Protein 1V37 (pdb70)

InterPro domains:
  IPR001345 Phosphoglycerate/bisphosphoglycerate mutase, active site [PS00175] (5-14)
  IPR013078 Histidine phosphatase superfamily, clade-1 [PF00300] (3-144)
  IPR013078 Histidine phosphatase superfamily, clade-1 [SM00855] (2-140)
  IPR013078 Histidine phosphatase superfamily, clade-1 [cd07067] (2-160)
  IPR029033 Histidine phosphatase superfamily [G3DSA:3.40.50.1240] (1-177)
  IPR029033 Histidine phosphatase superfamily [SSF53254] (1-145)
  IPR050275 Phosphoglycerate Mutase/Phosphatase [PTHR48100] (2-151)

Radius of gyration: 22.88 Å; Cα contacts (8 Å, |Δi|>4): 755; chains: 2; bounding box: 69×52×33 Å

Foldseek 3Di:
DKEKEAAAFDFPCVVQQADAFQPQTAHDPRRLVLLLVLAVVDDDFAEEEQPRHRLCSSQVSNPHDHDYDVLQTGWWQAVRGGPHLVPDDPVQVVCVVVVHQADHVRTHRSVRNLVSLVVVVVPDPDYYYYRHHQRSQQSQQVQQPHHRGDHHSWMWIAPPPHHTDDTGDDD/DKEKEAAQFDFPCVVVQADAFQPQTAHDPRRLVLLLVLLVPDDPFAEAEAPRHRLCSSQVSSPHDHDYDVLQTGWFQAVRGGPHLVPPDPVQVVCVVVQHDHDHPRTHHSVVNLVSLVVVVVPDDDYYYYRHHQRSQQSLQVQQVHRRGDDHSWMWMAPPPHHTDGTGHD

B-factor: mean 17.31, std 7.81, range [6.73, 47.31]

Sequence (341 aa):
MELWLVRHGETLWNREGRLLGWTDLPLTAEGEAQARRLKGALPSLPAFSSDLLRARRTAELAGFSPRLYPELREIHFGALEGALWETLDPRYKEALLRFQGFHPPGGESLSAFQERVFRFLEGLKAPAVLFTHGGVVRAVLRALGEDGLVPPGSAVAVDWPRRVLVRLALDMELWLVRHGETLWNREGRLLGWTDLPLTAEGEAQARRLKGALPSLPAFSSDLLRARRTAELAGFSPRLYPELREIHFGALEGALWETLDPRYKEALLRFQGFHPPGGESLSAFQERVFRFLEGLKAPAVLFTHGGVVRAVLRALGEDGLVPPGSAVAVDWPRRVLVRLAL

CATH classification: 3.40.50.1240

Structure (mmCIF, N/CA/C/O backbone):
data_1V37
#
_entry.id   1V37
#
_cell.length_a   84.591
_cell.length_b   91.846
_cell.length_c   110.611
_cell.angle_alpha   90.00
_cell.angle_beta   90.00
_cell.angle_gamma   90.00
#
_symmetry.space_group_name_H-M   'I 2 2 2'
#
loop_
_entity.id
_entity.type
_entity.pdbx_description
1 polymer 'phosphoglycerate mutase'
2 non-polymer GLYCEROL
3 water water
#
loop_
_atom_site.group_PDB
_atom_site.id
_atom_site.type_symbol
_atom_site.label_atom_id
_atom_site.label_alt_id
_atom_site.label_comp_id
_atom_site.label_asym_id
_atom_site.label_entity_id
_atom_site.label_seq_id
_atom_site.pdbx_PDB_ins_code
_atom_site.Cartn_x
_atom_site.Cartn_y
_atom_site.Cartn_z
_atom_site.occupancy
_atom_site.B_iso_or_equiv
_atom_site.auth_seq_id
_atom_site.auth_comp_id
_atom_site.auth_asym_id
_atom_site.auth_atom_id
_atom_site.pdbx_PDB_model_num
ATOM 1 N N . MET A 1 1 ? 34.649 6.988 8.533 1.00 13.58 1 MET A N 1
ATOM 2 C CA . MET A 1 1 ? 33.202 7.053 8.873 1.00 13.44 1 MET A CA 1
ATOM 3 C C . MET A 1 1 ? 32.585 8.356 8.381 1.00 10.95 1 MET A C 1
ATOM 4 O O . MET A 1 1 ? 33.093 9.439 8.662 1.00 9.68 1 MET A O 1
ATOM 9 N N . GLU A 1 2 ? 31.477 8.243 7.658 1.00 9.68 2 GLU A N 1
ATOM 10 C CA . GLU A 1 2 ? 30.800 9.412 7.118 1.00 9.17 2 GLU A CA 1
ATOM 11 C C . GLU A 1 2 ? 30.134 10.249 8.203 1.00 9.04 2 GLU A C 1
ATOM 12 O O . GLU A 1 2 ? 29.240 9.773 8.906 1.00 10.47 2 GLU A O 1
ATOM 18 N N . LEU A 1 3 ? 30.568 11.500 8.329 1.00 8.99 3 LEU A N 1
ATOM 19 C CA . LEU A 1 3 ? 30.011 12.419 9.316 1.00 8.44 3 LEU A CA 1
ATOM 20 C C . LEU A 1 3 ? 29.672 13.736 8.643 1.00 8.43 3 LEU A C 1
ATOM 21 O O . LEU A 1 3 ? 30.463 14.263 7.859 1.00 9.28 3 LEU A O 1
ATOM 26 N N . TRP A 1 4 ? 28.493 14.266 8.939 1.00 8.62 4 TRP A N 1
ATOM 27 C CA . TRP A 1 4 ? 28.082 15.541 8.380 1.00 9.62 4 TRP A CA 1
ATOM 28 C C . TRP A 1 4 ? 28.133 16.571 9.496 1.00 11.45 4 TRP A C 1
ATOM 29 O O . TRP A 1 4 ? 27.458 16.426 10.515 1.00 14.80 4 TRP A O 1
ATOM 40 N N . LEU A 1 5 ? 28.954 17.598 9.319 1.00 8.84 5 LEU A N 1
ATOM 41 C CA . LEU A 1 5 ? 29.063 18.645 10.322 1.00 9.12 5 LEU A CA 1
ATOM 42 C C . LEU A 1 5 ? 28.365 19.889 9.814 1.00 9.52 5 LEU A C 1
ATOM 43 O O . LEU A 1 5 ? 28.593 20.340 8.690 1.00 10.32 5 LEU A O 1
ATOM 48 N N . VAL A 1 6 ? 27.512 20.446 10.662 1.00 8.41 6 VAL A N 1
ATOM 49 C CA . VAL A 1 6 ? 26.749 21.624 10.309 1.00 9.01 6 VAL A CA 1
ATOM 50 C C . VAL A 1 6 ? 27.121 22.818 11.174 1.00 9.23 6 VAL A C 1
ATOM 51 O O . VAL A 1 6 ? 27.117 22.726 12.402 1.00 9.89 6 VAL A O 1
ATOM 55 N N . ARG A 1 7 ? 27.468 23.931 10.540 1.00 8.38 7 ARG A N 1
ATOM 56 C CA . ARG A 1 7 ? 27.765 25.138 11.299 1.00 9.84 7 ARG A CA 1
ATOM 57 C C . ARG A 1 7 ? 26.407 25.800 11.530 1.00 9.67 7 ARG A C 1
ATOM 58 O O . ARG A 1 7 ? 25.655 26.031 10.582 1.00 10.04 7 ARG A O 1
ATOM 66 N N . HIS A 1 8 ? 26.092 26.091 12.787 1.00 10.72 8 HIS A N 1
ATOM 67 C CA . HIS A 1 8 ? 24.809 26.700 13.128 1.00 10.59 8 HIS A CA 1
ATOM 68 C C . HIS A 1 8 ? 24.532 27.995 12.380 1.00 10.63 8 HIS A C 1
ATOM 69 O O . HIS A 1 8 ? 25.443 28.637 11.849 1.00 10.84 8 HIS A O 1
ATOM 76 N N . GLY A 1 9 ? 23.253 28.361 12.331 1.00 12.45 9 GLY A N 1
ATOM 77 C CA . GLY A 1 9 ? 22.848 29.590 11.671 1.00 13.28 9 GLY A CA 1
ATOM 78 C C . GLY A 1 9 ? 23.473 30.808 12.330 1.00 12.96 9 GLY A C 1
ATOM 79 O O . GLY A 1 9 ? 23.929 30.747 13.471 1.00 13.53 9 GLY A O 1
ATOM 80 N N . GLU A 1 10 ? 23.477 31.931 11.624 1.00 14.55 10 GLU A N 1
ATOM 81 C CA . GLU A 1 10 ? 24.092 33.140 12.155 1.00 15.92 10 GLU A CA 1
ATOM 82 C C . GLU A 1 10 ? 23.420 33.764 13.374 1.00 15.38 10 GLU A C 1
ATOM 83 O O . GLU A 1 10 ? 22.211 33.631 13.586 1.00 14.74 10 GLU A O 1
ATOM 89 N N . THR A 1 11 ? 24.242 34.440 14.172 1.00 14.96 11 THR A N 1
ATOM 90 C CA . THR A 1 11 ? 23.799 35.167 15.357 1.00 15.25 11 THR A CA 1
ATOM 91 C C . THR A 1 11 ? 24.276 36.594 15.111 1.00 17.36 11 THR A C 1
ATOM 92 O O . THR A 1 11 ? 24.948 36.862 14.112 1.00 17.76 11 THR A O 1
ATOM 96 N N . LEU A 1 12 ? 23.947 37.506 16.016 1.00 18.40 12 LEU A N 1
ATOM 97 C CA . LEU A 1 12 ? 24.354 38.894 15.850 1.00 19.57 12 LEU A CA 1
ATOM 98 C C . LEU A 1 12 ? 25.864 39.090 15.836 1.00 19.67 12 LEU A C 1
ATOM 99 O O . LEU A 1 12 ? 26.375 39.952 15.119 1.00 20.18 12 LEU A O 1
ATOM 104 N N . TRP A 1 13 ? 26.582 38.290 16.615 1.00 19.35 13 TRP A N 1
ATOM 105 C CA . TRP A 1 13 ? 28.028 38.431 16.678 1.00 18.84 13 TRP A CA 1
ATOM 106 C C . TRP A 1 13 ? 28.769 38.017 15.409 1.00 20.74 13 TRP A C 1
ATOM 107 O O . TRP A 1 13 ? 29.981 38.206 15.309 1.00 19.56 13 TRP A O 1
ATOM 118 N N . ASN A 1 14 ? 28.047 37.476 14.431 1.00 22.53 14 ASN A N 1
ATOM 119 C CA . ASN A 1 14 ? 28.678 37.096 13.171 1.00 23.75 14 ASN A CA 1
ATOM 120 C C . ASN A 1 14 ? 28.898 38.363 12.352 1.00 24.87 14 ASN A C 1
ATOM 121 O O . ASN A 1 14 ? 29.984 38.589 11.821 1.00 24.59 14 ASN A O 1
ATOM 126 N N . ARG A 1 15 ? 27.861 39.193 12.258 1.00 25.38 15 ARG A N 1
ATOM 127 C CA . ARG A 1 15 ? 27.958 40.438 11.507 1.00 25.94 15 ARG A CA 1
ATOM 128 C C . ARG A 1 15 ? 28.783 41.461 12.283 1.00 24.92 15 ARG A C 1
ATOM 129 O O . ARG A 1 15 ? 29.447 42.310 11.687 1.00 25.56 15 ARG A O 1
ATOM 137 N N . GLU A 1 16 ? 28.744 41.371 13.610 1.00 22.79 16 GLU A N 1
ATOM 138 C CA . GLU A 1 16 ? 29.495 42.292 14.461 1.00 21.69 16 GLU A CA 1
ATOM 139 C C . GLU A 1 16 ? 30.972 41.925 14.556 1.00 20.82 16 GLU A C 1
ATOM 140 O O . GLU A 1 16 ? 31.802 42.759 14.919 1.00 21.19 16 GLU A O 1
ATOM 146 N N . GLY A 1 17 ? 31.297 40.676 14.240 1.00 18.02 17 GLY A N 1
ATOM 147 C CA . GLY A 1 17 ? 32.682 40.244 14.293 1.00 16.59 17 GLY A CA 1
ATOM 148 C C . GLY A 1 17 ? 33.241 40.113 15.697 1.00 15.35 17 GLY A C 1
ATOM 149 O O . GLY A 1 17 ? 34.348 40.572 15.971 1.00 15.30 17 GLY A O 1
ATOM 150 N N . ARG A 1 18 ? 32.473 39.493 16.590 1.00 14.29 18 ARG A N 1
ATOM 151 C CA . ARG A 1 18 ? 32.903 39.283 17.969 1.00 13.05 18 ARG A CA 1
ATOM 152 C C . ARG A 1 18 ? 33.117 37.797 18.231 1.00 12.48 18 ARG A C 1
ATOM 153 O O . ARG A 1 18 ? 32.359 36.963 17.732 1.00 14.94 18 ARG A O 1
ATOM 161 N N . LEU A 1 19 ? 34.139 37.464 19.014 1.00 11.74 19 LEU A N 1
ATOM 162 C CA . LEU A 1 19 ? 34.413 36.067 19.328 1.00 11.03 19 LEU A CA 1
ATOM 163 C C . LEU A 1 19 ? 33.220 35.473 20.067 1.00 12.36 19 LEU A C 1
ATOM 164 O O . LEU A 1 19 ? 32.832 35.940 21.140 1.00 13.58 19 LEU A O 1
ATOM 169 N N . LEU A 1 20 ? 32.646 34.436 19.473 1.00 11.20 20 LEU A N 1
ATOM 170 C CA . LEU A 1 20 ? 31.479 33.766 20.022 1.00 11.78 20 LEU A CA 1
ATOM 171 C C . LEU A 1 20 ? 31.817 32.339 20.421 1.00 11.91 20 LEU A C 1
ATOM 172 O O . LEU A 1 20 ? 31.971 31.467 19.563 1.00 11.83 20 LEU A O 1
ATOM 177 N N . GLY A 1 21 ? 31.941 32.104 21.723 1.00 10.85 21 GLY A N 1
ATOM 178 C CA . GLY A 1 21 ? 32.264 30.775 22.207 1.00 10.16 21 GLY A CA 1
ATOM 179 C C . GLY A 1 21 ? 31.122 30.182 23.005 1.00 10.87 21 GLY A C 1
ATOM 180 O O . GLY A 1 21 ? 30.164 29.673 22.429 1.00 12.24 21 GLY A O 1
ATOM 181 N N . TRP A 1 22 ? 31.217 30.244 24.330 1.00 11.24 22 TRP A N 1
ATOM 182 C CA . TRP A 1 22 ? 30.161 29.708 25.179 1.00 10.62 22 TRP A CA 1
ATOM 183 C C . TRP A 1 22 ? 29.056 30.724 25.486 1.00 12.37 22 TRP A C 1
ATOM 184 O O . TRP A 1 22 ? 28.087 30.397 26.169 1.00 11.71 22 TRP A O 1
ATOM 195 N N . THR A 1 23 ? 29.197 31.952 24.984 1.00 12.08 23 THR A N 1
ATOM 196 C CA . THR A 1 23 ? 28.154 32.958 25.178 1.00 12.24 23 THR A CA 1
ATOM 197 C C . THR A 1 23 ? 26.948 32.387 24.436 1.00 13.11 23 THR A C 1
ATOM 198 O O . THR A 1 23 ? 27.011 32.141 23.230 1.00 13.97 23 THR A O 1
ATOM 202 N N . ASP A 1 24 ? 25.852 32.174 25.158 1.00 13.54 24 ASP A N 1
ATOM 203 C CA . ASP A 1 24 ? 24.666 31.555 24.577 1.00 13.22 24 ASP A CA 1
ATOM 204 C C . ASP A 1 24 ? 23.710 32.459 23.807 1.00 13.04 24 ASP A C 1
ATOM 205 O O . ASP A 1 24 ? 22.581 32.691 24.232 1.00 13.25 24 ASP A O 1
ATOM 210 N N . LEU A 1 25 ? 24.155 32.949 22.653 1.00 12.11 25 LEU A N 1
ATOM 211 C CA . LEU A 1 25 ? 23.328 33.817 21.823 1.00 12.68 25 LEU A CA 1
ATOM 212 C C . LEU A 1 25 ? 22.310 33.055 20.992 1.00 13.99 25 LEU A C 1
ATOM 213 O O . LEU A 1 25 ? 22.531 31.898 20.623 1.00 12.96 25 LEU A O 1
ATOM 218 N N . PRO A 1 26 ? 21.178 33.702 20.678 1.00 14.59 26 PRO A N 1
ATOM 219 C CA . PRO A 1 26 ? 20.122 33.090 19.873 1.00 15.54 26 PRO A CA 1
ATOM 220 C C . PRO A 1 26 ? 20.393 33.367 18.397 1.00 15.75 26 PRO A C 1
ATOM 221 O O . PRO A 1 26 ? 21.243 34.193 18.057 1.00 15.39 26 PRO A O 1
ATOM 225 N N . LEU A 1 27 ? 19.674 32.675 17.522 1.00 16.78 27 LEU A N 1
ATOM 226 C CA . LEU A 1 27 ? 19.828 32.877 16.089 1.00 16.80 27 LEU A CA 1
ATOM 227 C C . LEU A 1 27 ? 19.128 34.170 15.687 1.00 18.18 27 LEU A C 1
ATOM 228 O O . LEU A 1 27 ? 18.193 34.609 16.360 1.00 18.56 27 LEU A O 1
ATOM 233 N N . THR A 1 28 ? 19.585 34.783 14.600 1.00 19.08 28 THR A N 1
ATOM 234 C CA . THR A 1 28 ? 18.943 35.990 14.095 1.00 19.78 28 THR A CA 1
ATOM 235 C C . THR A 1 28 ? 17.836 35.463 13.191 1.00 20.64 28 THR A C 1
ATOM 236 O O . THR A 1 28 ? 17.728 34.252 12.990 1.00 20.56 28 THR A O 1
ATOM 240 N N . ALA A 1 29 ? 17.018 36.356 12.647 1.00 22.26 29 ALA A N 1
ATOM 241 C CA . ALA A 1 29 ? 15.944 35.934 11.759 1.00 22.35 29 ALA A CA 1
ATOM 242 C C . ALA A 1 29 ? 16.542 35.175 10.578 1.00 22.29 29 ALA A C 1
ATOM 243 O O . ALA A 1 29 ? 16.034 34.125 10.179 1.00 22.87 29 ALA A O 1
ATOM 245 N N . GLU A 1 30 ? 17.629 35.705 10.026 1.00 22.68 30 GLU A N 1
ATOM 246 C CA . GLU A 1 30 ? 18.29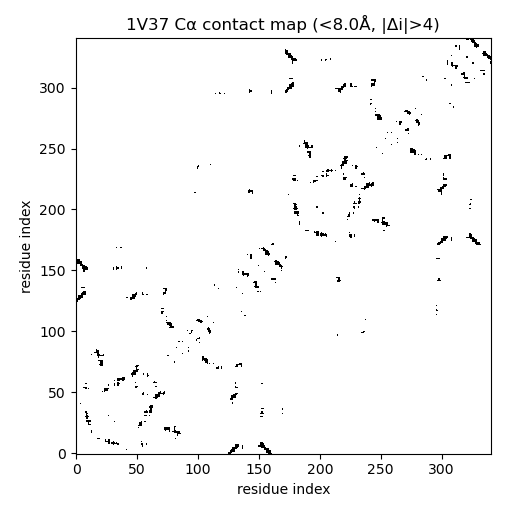0 35.066 8.896 1.00 22.28 30 GLU A CA 1
ATOM 247 C C . GLU A 1 30 ? 18.910 33.735 9.317 1.00 21.52 30 GLU A C 1
ATOM 248 O O . GLU A 1 30 ? 18.950 32.785 8.535 1.00 20.37 30 GLU A O 1
ATOM 254 N N . GLY A 1 31 ? 19.391 33.669 10.556 1.00 19.96 31 GLY A N 1
ATOM 255 C CA . GLY A 1 31 ? 19.982 32.438 11.050 1.00 19.34 31 GLY A CA 1
ATOM 256 C C . GLY A 1 31 ? 18.961 31.316 11.081 1.00 19.07 31 GLY A C 1
ATOM 257 O O . GLY A 1 31 ? 19.271 30.163 10.770 1.00 18.18 31 GLY A O 1
ATOM 258 N N . GLU A 1 32 ? 17.731 31.647 11.461 1.00 19.58 32 GLU A N 1
ATOM 259 C CA . GLU A 1 32 ? 16.673 30.648 11.511 1.00 19.45 32 GLU A CA 1
ATOM 260 C C . GLU A 1 32 ? 16.308 30.242 10.087 1.00 19.40 32 GLU A C 1
ATOM 261 O O . GLU A 1 32 ? 15.991 29.082 9.826 1.00 19.69 32 GLU A O 1
ATOM 267 N N . ALA A 1 33 ? 16.363 31.203 9.169 1.00 19.70 33 ALA A N 1
ATOM 268 C CA . ALA A 1 33 ? 16.051 30.935 7.770 1.00 19.73 33 ALA A CA 1
ATOM 269 C C . ALA A 1 33 ? 17.095 29.982 7.196 1.00 20.12 33 ALA A C 1
ATOM 270 O O . ALA A 1 33 ? 16.770 29.083 6.420 1.00 20.19 33 ALA A O 1
ATOM 272 N N . GLN A 1 34 ? 18.351 30.183 7.580 1.00 19.43 34 GLN A N 1
ATOM 273 C CA . GLN A 1 34 ? 19.429 29.322 7.102 1.00 18.51 34 GLN A CA 1
ATOM 274 C C . GLN A 1 34 ? 19.183 27.905 7.609 1.00 18.28 34 GLN A C 1
ATOM 275 O O . GLN A 1 34 ? 19.350 26.932 6.874 1.00 17.37 34 GLN A O 1
ATOM 281 N N . ALA A 1 35 ? 18.777 27.796 8.869 1.00 17.68 35 ALA A N 1
ATOM 282 C CA . ALA A 1 35 ? 18.510 26.495 9.471 1.00 18.16 35 ALA A CA 1
ATOM 283 C C . ALA A 1 35 ? 17.370 25.773 8.755 1.00 19.47 35 ALA A C 1
ATOM 284 O O . ALA A 1 35 ? 17.439 24.565 8.529 1.00 18.08 35 ALA A O 1
ATOM 286 N N . ARG A 1 36 ? 16.324 26.512 8.396 1.00 20.29 36 ARG A N 1
ATOM 287 C CA . ARG A 1 36 ? 15.188 25.910 7.706 1.00 21.20 36 ARG A CA 1
ATOM 288 C C . ARG A 1 36 ? 15.578 25.366 6.336 1.00 21.51 36 ARG A C 1
ATOM 289 O O . ARG A 1 36 ? 15.078 24.324 5.912 1.00 21.93 36 ARG A O 1
ATOM 297 N N . ARG A 1 37 ? 16.470 26.068 5.644 1.00 20.50 37 ARG A N 1
ATOM 298 C CA . ARG A 1 37 ? 16.905 25.627 4.324 1.00 21.14 37 ARG A CA 1
ATOM 299 C C . ARG A 1 37 ? 17.652 24.296 4.369 1.00 20.87 37 ARG A C 1
ATOM 300 O O . ARG A 1 37 ? 17.710 23.579 3.370 1.00 21.21 37 ARG A O 1
ATOM 308 N N . LEU A 1 38 ? 18.220 23.965 5.524 1.00 20.15 38 LEU A N 1
ATOM 309 C CA . LEU A 1 38 ? 18.953 22.715 5.674 1.00 20.39 38 LEU A CA 1
ATOM 310 C C . LEU A 1 38 ? 18.027 21.504 5.710 1.00 20.48 38 LEU A C 1
ATOM 311 O O . LEU A 1 38 ? 18.433 20.394 5.365 1.00 20.31 38 LEU A O 1
ATOM 316 N N . LYS A 1 39 ? 16.782 21.714 6.127 1.00 21.88 39 LYS A N 1
ATOM 317 C CA . LYS A 1 39 ? 15.818 20.621 6.194 1.00 22.95 39 LYS A CA 1
ATOM 318 C C . LYS A 1 39 ? 15.607 20.024 4.807 1.00 23.01 39 LYS A C 1
ATOM 319 O O . LYS A 1 39 ? 15.217 20.722 3.871 1.00 24.09 39 LYS A O 1
ATOM 325 N N . GLY A 1 40 ? 15.872 18.728 4.683 1.00 22.85 40 GLY A N 1
ATOM 326 C CA . GLY A 1 40 ? 15.712 18.064 3.403 1.00 23.18 40 GLY A CA 1
ATOM 327 C C . GLY A 1 40 ? 17.008 18.012 2.616 1.00 22.87 40 GLY A C 1
ATOM 328 O O . GLY A 1 40 ? 17.105 17.295 1.621 1.00 24.36 40 GLY A O 1
ATOM 329 N N . ALA A 1 41 ? 18.006 18.773 3.060 1.00 21.41 41 ALA A N 1
ATOM 330 C CA . ALA A 1 41 ? 19.303 18.811 2.393 1.00 20.13 41 ALA A CA 1
ATOM 331 C C . ALA A 1 41 ? 20.336 17.975 3.142 1.00 19.12 41 ALA A C 1
ATOM 332 O O . ALA A 1 41 ? 21.431 17.727 2.637 1.00 22.15 41 ALA A O 1
ATOM 334 N N . LEU A 1 42 ? 19.988 17.554 4.353 1.00 16.51 42 LEU A N 1
ATOM 335 C CA . LEU A 1 42 ? 20.877 16.736 5.170 1.00 15.63 42 LEU A CA 1
ATOM 336 C C . LEU A 1 42 ? 20.349 15.304 5.192 1.00 15.72 42 LEU A C 1
ATOM 337 O O . LEU A 1 42 ? 19.141 15.078 5.121 1.00 15.55 42 LEU A O 1
ATOM 342 N N . PRO A 1 43 ? 21.249 14.315 5.289 1.00 14.89 43 PRO A N 1
ATOM 343 C CA . PRO A 1 43 ? 20.824 12.915 5.313 1.00 14.41 43 PRO A CA 1
ATOM 344 C C . PRO A 1 43 ? 20.080 12.519 6.584 1.00 15.34 43 PRO A C 1
ATOM 345 O O . PRO A 1 43 ? 20.255 13.125 7.645 1.00 13.74 43 PRO A O 1
ATOM 349 N N . SER A 1 44 ? 19.239 11.499 6.462 1.00 15.68 44 SER A N 1
ATOM 350 C CA . SER A 1 44 ? 18.480 11.002 7.597 1.00 16.70 44 SER A CA 1
ATOM 351 C C . SER A 1 44 ? 19.371 10.036 8.363 1.00 17.52 44 SER A C 1
ATOM 352 O O . SER A 1 44 ? 19.385 8.833 8.098 1.00 18.96 44 SER A O 1
ATOM 355 N N . LEU A 1 45 ? 20.133 10.586 9.300 1.00 14.06 45 LEU A N 1
ATOM 356 C CA . LEU A 1 45 ? 21.052 9.809 10.123 1.00 13.58 45 LEU A CA 1
ATOM 357 C C . LEU A 1 45 ? 20.900 10.239 11.571 1.00 12.08 45 LEU A C 1
ATOM 358 O O . LEU A 1 45 ? 20.314 11.283 11.855 1.00 13.91 45 LEU A O 1
ATOM 363 N N . PRO A 1 46 ? 21.423 9.435 12.511 1.00 12.24 46 PRO A N 1
ATOM 364 C CA . PRO A 1 46 ? 21.328 9.805 13.926 1.00 10.60 46 PRO A CA 1
ATOM 365 C C . PRO A 1 46 ? 21.978 11.183 14.053 1.00 11.59 46 PRO A C 1
ATOM 366 O O . PRO A 1 46 ? 22.938 11.489 13.336 1.00 11.56 46 PRO A O 1
ATOM 370 N N . ALA A 1 47 ? 21.464 12.012 14.953 1.00 11.81 47 ALA A N 1
ATOM 371 C CA . ALA A 1 47 ? 21.994 13.358 15.109 1.00 11.32 47 ALA A CA 1
ATOM 372 C C . ALA A 1 47 ? 22.472 13.692 16.509 1.00 12.68 47 ALA A C 1
ATOM 373 O O . ALA A 1 47 ? 21.926 13.218 17.510 1.00 13.48 47 ALA A O 1
ATOM 375 N N . PHE A 1 48 ? 23.506 14.521 16.557 1.00 11.49 48 PHE A N 1
ATOM 376 C CA . PHE A 1 48 ? 24.091 14.978 17.804 1.00 11.24 48 PHE A CA 1
ATOM 377 C C . PHE A 1 48 ? 24.233 16.478 17.670 1.00 11.83 48 PHE A C 1
ATOM 378 O O . PHE A 1 48 ? 24.340 17.006 16.559 1.00 10.99 48 PHE A O 1
ATOM 386 N N . SER A 1 49 ? 24.219 17.174 18.797 1.00 11.50 49 SER A N 1
ATOM 387 C CA . SER A 1 49 ? 24.335 18.616 18.749 1.00 11.28 49 SER A CA 1
ATOM 388 C C . SER A 1 49 ? 24.957 19.206 19.984 1.00 11.58 49 SER A C 1
ATOM 389 O O . SER A 1 49 ? 24.886 18.643 21.079 1.00 11.84 49 SER A O 1
ATOM 392 N N . SER A 1 50 ? 25.601 20.344 19.773 1.00 11.19 50 SER A N 1
ATOM 393 C CA . SER A 1 50 ? 26.170 21.114 20.857 1.00 10.90 50 SER A CA 1
ATOM 394 C C . SER A 1 50 ? 24.930 21.495 21.662 1.00 11.81 50 SER A C 1
ATOM 395 O O . SER A 1 50 ? 23.847 21.646 21.095 1.00 11.49 50 SER A O 1
ATOM 398 N N . ASP A 1 51 ? 25.079 21.643 22.972 1.00 12.74 51 ASP A N 1
ATOM 399 C CA . ASP A 1 51 ? 23.938 21.994 23.809 1.00 13.56 51 ASP A CA 1
ATOM 400 C C . ASP A 1 51 ? 23.641 23.492 23.815 1.00 14.59 51 ASP A C 1
ATOM 401 O O . ASP A 1 51 ? 22.661 23.930 24.419 1.00 16.03 51 ASP A O 1
ATOM 406 N N . LEU A 1 52 ? 24.472 24.280 23.137 1.00 13.12 52 LEU A N 1
ATOM 407 C CA . LEU A 1 52 ? 24.241 25.719 23.082 1.00 13.11 52 LEU A CA 1
ATOM 408 C C . LEU A 1 52 ? 23.016 26.012 22.221 1.00 13.40 52 LEU A C 1
ATOM 409 O O . LEU A 1 52 ? 22.773 25.351 21.210 1.00 14.07 52 LEU A O 1
ATOM 414 N N . LEU A 1 53 ? 22.243 27.008 22.642 1.00 13.87 53 LEU A N 1
ATOM 415 C CA . LEU A 1 53 ? 21.007 27.394 21.974 1.00 13.27 53 LEU A CA 1
ATOM 416 C C . LEU A 1 53 ? 21.040 27.485 20.452 1.00 12.87 53 LEU A C 1
ATOM 417 O O . LEU A 1 53 ? 20.203 26.893 19.773 1.00 13.27 53 LEU A O 1
ATOM 422 N N . ARG A 1 54 ? 21.999 28.230 19.916 1.00 12.51 54 ARG A N 1
ATOM 423 C CA . ARG A 1 54 ? 22.091 28.413 18.475 1.00 11.75 54 ARG A CA 1
ATOM 424 C C . ARG A 1 54 ? 22.261 27.117 17.686 1.00 11.62 54 ARG A C 1
ATOM 425 O O . ARG A 1 54 ? 21.783 27.011 16.556 1.00 13.14 54 ARG A O 1
ATOM 433 N N . ALA A 1 55 ? 22.934 26.136 18.279 1.00 11.36 55 ALA A N 1
ATOM 434 C CA . ALA A 1 55 ? 23.138 24.852 17.616 1.00 12.10 55 ALA A CA 1
ATOM 435 C C . ALA A 1 55 ? 21.872 24.004 17.728 1.00 13.57 55 ALA A C 1
ATOM 436 O O . ALA A 1 55 ? 21.403 23.443 16.735 1.00 13.58 55 ALA A O 1
ATOM 438 N N . ARG A 1 56 ? 21.323 23.919 18.939 1.00 13.99 56 ARG A N 1
ATOM 439 C CA . ARG A 1 56 ? 20.106 23.145 19.179 1.00 15.28 56 ARG A CA 1
ATOM 440 C C . ARG A 1 56 ? 18.972 23.636 18.290 1.00 14.86 56 ARG A C 1
ATOM 441 O O . ARG A 1 56 ? 18.238 22.834 17.705 1.00 15.74 56 ARG A O 1
ATOM 449 N N . ARG A 1 57 ? 18.829 24.955 18.190 1.00 14.55 57 ARG A N 1
ATOM 450 C CA . ARG A 1 57 ? 17.777 25.552 17.377 1.00 16.54 57 ARG A CA 1
ATOM 451 C C . ARG A 1 57 ? 17.986 25.251 15.898 1.00 16.47 57 ARG A C 1
ATOM 452 O O . ARG A 1 57 ? 17.023 25.051 15.154 1.00 16.72 57 ARG A O 1
ATOM 460 N N . THR A 1 58 ? 19.242 25.223 15.464 1.00 15.82 58 THR A N 1
ATOM 461 C CA . THR A 1 58 ? 19.532 24.919 14.071 1.00 14.57 58 THR A CA 1
ATOM 462 C C . THR A 1 58 ? 19.122 23.473 13.799 1.00 13.57 58 THR A C 1
ATOM 463 O O . THR A 1 58 ? 18.497 23.180 12.781 1.00 14.23 58 THR A O 1
ATOM 467 N N . ALA A 1 59 ? 19.459 22.578 14.723 1.00 14.15 59 ALA A N 1
ATOM 468 C CA . ALA A 1 59 ? 19.115 21.164 14.583 1.00 13.87 59 ALA A CA 1
ATOM 469 C C . ALA A 1 59 ? 17.599 20.987 14.514 1.00 15.95 59 ALA A C 1
ATOM 470 O O . ALA A 1 59 ? 17.094 20.243 13.677 1.00 17.57 59 ALA A O 1
ATOM 472 N N . GLU A 1 60 ? 16.879 21.676 15.395 1.00 17.07 60 GLU A N 1
ATOM 473 C CA . GLU A 1 60 ? 15.423 21.585 15.427 1.00 19.07 60 GLU A CA 1
ATOM 474 C C . GLU A 1 60 ? 14.790 22.063 14.123 1.00 17.83 60 GLU A C 1
ATOM 475 O O . GLU A 1 60 ? 13.952 21.369 13.543 1.00 18.68 60 GLU A O 1
ATOM 481 N N . LEU A 1 61 ? 15.189 23.243 13.660 1.00 17.32 61 LEU A N 1
ATOM 482 C CA . LEU A 1 61 ? 14.646 23.800 12.426 1.00 18.36 61 LEU A CA 1
ATOM 483 C C . LEU A 1 61 ? 15.044 22.995 11.193 1.00 18.29 61 LEU A C 1
ATOM 484 O O . LEU A 1 61 ? 14.381 23.069 10.156 1.00 19.92 61 LEU A O 1
ATOM 489 N N . ALA A 1 62 ? 16.126 22.228 11.309 1.00 18.58 62 ALA A N 1
ATOM 490 C CA . ALA A 1 62 ? 16.601 21.401 10.206 1.00 19.21 62 ALA A CA 1
ATOM 491 C C . ALA A 1 62 ? 15.865 20.062 10.188 1.00 19.51 62 ALA A C 1
ATOM 492 O O . ALA A 1 62 ? 16.106 19.222 9.321 1.00 19.46 62 ALA A O 1
ATOM 494 N N . GLY A 1 63 ? 14.978 19.867 11.162 1.00 19.59 63 GLY A N 1
ATOM 495 C CA . GLY A 1 63 ? 14.197 18.642 11.235 1.00 19.22 63 GLY A CA 1
ATOM 496 C C . GLY A 1 63 ? 14.772 17.485 12.031 1.00 19.52 63 GLY A C 1
ATOM 497 O O . GLY A 1 63 ? 14.391 16.336 11.807 1.00 21.48 63 GLY A O 1
ATOM 498 N N . PHE A 1 64 ? 15.669 17.770 12.968 1.00 18.18 64 PHE A N 1
ATOM 499 C CA . PHE A 1 64 ? 16.286 16.723 13.777 1.00 18.55 64 PHE A CA 1
ATOM 500 C C . PHE A 1 64 ? 15.979 16.836 15.271 1.00 18.55 64 PHE A C 1
ATOM 501 O O . PHE A 1 64 ? 15.587 17.895 15.761 1.00 20.29 64 PHE A O 1
ATOM 509 N N . SER A 1 65 ? 16.169 15.725 15.979 1.00 19.97 65 SER A N 1
ATOM 510 C CA . SER A 1 65 ? 15.971 15.638 17.425 1.00 20.86 65 SER A CA 1
ATOM 511 C C . SER A 1 65 ? 17.263 15.016 17.944 1.00 20.23 65 SER A C 1
ATOM 512 O O . SER A 1 65 ? 17.309 13.844 18.315 1.00 21.05 65 SER A O 1
ATOM 515 N N . PRO A 1 66 ? 18.339 15.813 17.978 1.00 18.65 66 PRO A N 1
ATOM 516 C CA . PRO A 1 66 ? 19.666 15.393 18.424 1.00 18.40 66 PRO A CA 1
ATOM 517 C C . PRO A 1 66 ? 19.876 15.125 19.905 1.00 18.16 66 PRO A C 1
ATOM 518 O O . PRO A 1 66 ? 19.163 15.653 20.762 1.00 19.46 66 PRO A O 1
ATOM 522 N N . ARG A 1 67 ? 20.862 14.283 20.194 1.00 16.72 67 ARG A N 1
ATOM 523 C CA . ARG A 1 67 ? 21.235 14.011 21.568 1.00 18.44 67 ARG A CA 1
ATOM 524 C C . ARG A 1 67 ? 22.265 15.107 21.814 1.00 16.99 67 ARG A C 1
ATOM 525 O O . ARG A 1 67 ? 23.144 15.340 20.978 1.00 15.14 67 ARG A O 1
ATOM 533 N N . LEU A 1 68 ? 22.155 15.785 22.948 1.00 15.93 68 LEU A N 1
ATOM 534 C CA . LEU A 1 68 ? 23.055 16.888 23.259 1.00 14.58 68 LEU A CA 1
ATOM 535 C C . LEU A 1 68 ? 24.350 16.488 23.943 1.00 15.87 68 LEU A C 1
ATOM 536 O O . LEU A 1 68 ? 24.360 15.660 24.856 1.00 16.45 68 LEU A O 1
ATOM 541 N N . TYR A 1 69 ? 25.445 17.093 23.486 1.00 15.20 69 TYR A N 1
ATOM 542 C CA . TYR A 1 69 ? 26.772 16.843 24.029 1.00 15.79 69 TYR A CA 1
ATOM 543 C C . TYR A 1 69 ? 27.558 18.142 24.114 1.00 16.68 69 TYR A C 1
ATOM 544 O O . TYR A 1 69 ? 27.792 18.804 23.100 1.00 16.96 69 TYR A O 1
ATOM 553 N N . PRO A 1 70 ? 27.974 18.531 25.329 1.00 16.34 70 PRO A N 1
ATOM 554 C CA . PRO A 1 70 ? 28.743 19.769 25.482 1.00 15.89 70 PRO A CA 1
ATOM 555 C C . PRO A 1 70 ? 30.066 19.648 24.732 1.00 14.63 70 PRO A C 1
ATOM 556 O O . PRO A 1 70 ? 30.715 20.646 24.421 1.00 13.70 70 PRO A O 1
ATOM 560 N N . GLU A 1 71 ? 30.458 18.411 24.440 1.00 13.87 71 GLU A N 1
ATOM 561 C CA . GLU A 1 71 ? 31.701 18.158 23.729 1.00 13.30 71 GLU A CA 1
ATOM 562 C C . GLU A 1 71 ? 31.709 18.755 22.324 1.00 12.05 71 GLU A C 1
ATOM 563 O O . GLU A 1 71 ? 32.775 18.959 21.746 1.00 12.65 71 GLU A O 1
ATOM 569 N N . LEU A 1 72 ? 30.528 19.034 21.779 1.00 10.95 72 LEU A N 1
ATOM 570 C CA . LEU A 1 72 ? 30.422 19.628 20.445 1.00 10.20 72 LEU A CA 1
ATOM 571 C C . LEU A 1 72 ? 30.381 21.155 20.482 1.00 9.61 72 LEU A C 1
ATOM 572 O O . LEU A 1 72 ? 30.164 21.805 19.459 1.00 8.84 72 LEU A O 1
ATOM 577 N N . ARG A 1 73 ? 30.579 21.728 21.665 1.00 10.71 73 ARG A N 1
ATOM 578 C CA . ARG A 1 73 ? 30.570 23.179 21.803 1.00 10.56 73 ARG A CA 1
ATOM 579 C C . ARG A 1 73 ? 31.761 23.837 21.131 1.00 9.87 73 ARG A C 1
ATOM 580 O O . ARG A 1 73 ? 32.803 23.212 20.933 1.00 10.07 73 ARG A O 1
ATOM 588 N N . GLU A 1 74 ? 31.584 25.114 20.809 1.00 10.75 74 GLU A N 1
ATOM 589 C CA . GLU A 1 74 ? 32.629 25.946 20.232 1.00 10.50 74 GLU A CA 1
ATOM 590 C C . GLU A 1 74 ? 33.698 26.049 21.326 1.00 10.02 74 GLU A C 1
ATOM 591 O O . GLU A 1 74 ? 33.451 25.685 22.472 1.00 10.64 74 GLU A O 1
ATOM 597 N N . ILE A 1 75 ? 34.886 26.524 20.983 1.00 10.39 75 ILE A N 1
ATOM 598 C CA . ILE A 1 75 ? 35.920 26.663 21.998 1.00 10.30 75 ILE A CA 1
ATOM 599 C C . ILE A 1 75 ? 35.486 27.721 23.024 1.00 9.79 75 ILE A C 1
ATOM 600 O O . ILE A 1 75 ? 34.760 28.668 22.699 1.00 10.20 75 ILE A O 1
ATOM 605 N N . HIS A 1 76 ? 35.913 27.540 24.268 1.00 10.20 76 HIS A N 1
ATOM 606 C CA . HIS A 1 76 ? 35.590 28.502 25.317 1.00 10.26 76 HIS A CA 1
ATOM 607 C C . HIS A 1 76 ? 36.643 29.610 25.249 1.00 9.95 76 HIS A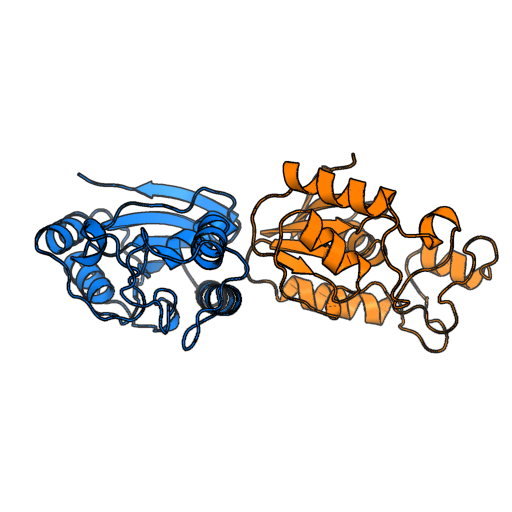 C 1
ATOM 608 O O . HIS A 1 76 ? 37.806 29.388 25.598 1.00 10.15 76 HIS A O 1
ATOM 615 N N . PHE A 1 77 ? 36.233 30.798 24.809 1.00 10.28 77 PHE A N 1
ATOM 616 C CA . PHE A 1 77 ? 37.147 31.932 24.673 1.00 10.43 77 PHE A CA 1
ATOM 617 C C . PHE A 1 77 ? 37.539 32.618 25.982 1.00 10.90 77 PHE A C 1
ATOM 618 O O . PHE A 1 77 ? 38.393 33.505 25.985 1.00 10.68 77 PHE A O 1
ATOM 626 N N . GLY A 1 78 ? 36.924 32.210 27.090 1.00 10.14 78 GLY A N 1
ATOM 627 C CA . GLY A 1 78 ? 37.250 32.807 28.375 1.00 11.60 78 GLY A CA 1
ATOM 628 C C . GLY A 1 78 ? 37.031 34.307 28.401 1.00 10.86 78 GLY A C 1
ATOM 629 O O . GLY A 1 78 ? 35.983 34.791 27.984 1.00 10.94 78 GLY A O 1
ATOM 630 N N . ALA A 1 79 ? 38.028 35.043 28.883 1.00 12.22 79 ALA A N 1
ATOM 631 C CA . ALA A 1 79 ? 37.942 36.496 28.959 1.00 12.07 79 ALA A CA 1
ATOM 632 C C . ALA A 1 79 ? 37.786 37.125 27.578 1.00 12.08 79 ALA A C 1
ATOM 633 O O . ALA A 1 79 ? 37.348 38.266 27.455 1.00 12.79 79 ALA A O 1
ATOM 635 N N . LEU A 1 80 ? 38.153 36.386 26.533 1.00 11.55 80 LEU A N 1
ATOM 636 C CA . LEU A 1 80 ? 38.030 36.910 25.178 1.00 12.32 80 LEU A CA 1
ATOM 637 C C . LEU A 1 80 ? 36.626 36.755 24.599 1.00 11.51 80 LEU A C 1
ATOM 638 O O . LEU A 1 80 ? 36.368 37.194 23.482 1.00 13.12 80 LEU A O 1
ATOM 643 N N . GLU A 1 81 ? 35.719 36.126 25.347 1.00 11.35 81 GLU A N 1
ATOM 644 C CA . GLU A 1 81 ? 34.344 35.986 24.872 1.00 10.65 81 GLU A CA 1
ATOM 645 C C . GLU A 1 81 ? 33.812 37.392 24.576 1.00 10.68 81 GLU A C 1
ATOM 646 O O . GLU A 1 81 ? 33.955 38.299 25.402 1.00 10.56 81 GLU A O 1
ATOM 652 N N . GLY A 1 82 ? 33.213 37.571 23.406 1.00 10.76 82 GLY A N 1
ATOM 653 C CA . GLY A 1 82 ? 32.657 38.864 23.047 1.00 11.59 82 GLY A CA 1
ATOM 654 C C . GLY A 1 82 ? 33.626 39.895 22.506 1.00 12.59 82 GLY A C 1
ATOM 655 O O . GLY A 1 82 ? 33.206 40.969 22.078 1.00 13.66 82 GLY A O 1
ATOM 656 N N . ALA A 1 83 ? 34.915 39.577 22.511 1.00 12.89 83 ALA A N 1
ATOM 657 C CA . ALA A 1 83 ? 35.918 40.513 22.020 1.00 13.53 83 ALA A CA 1
ATOM 658 C C . ALA A 1 83 ? 35.818 40.714 20.517 1.00 12.89 83 ALA A C 1
ATOM 659 O O . ALA A 1 83 ? 35.567 39.769 19.770 1.00 12.89 83 ALA A O 1
ATOM 661 N N . LEU A 1 84 ? 36.001 41.952 20.072 1.00 12.90 84 LEU A N 1
ATOM 662 C CA . LEU A 1 84 ? 35.975 42.251 18.647 1.00 13.27 84 LEU A CA 1
ATOM 663 C C . LEU A 1 84 ? 37.242 41.667 18.044 1.00 13.91 84 LEU A C 1
ATOM 664 O O . LEU A 1 84 ? 38.339 41.898 18.557 1.00 14.65 84 LEU A O 1
ATOM 669 N N . TRP A 1 85 ? 37.093 40.907 16.964 1.00 15.72 85 TRP A N 1
ATOM 670 C CA . TRP A 1 85 ? 38.249 40.318 16.303 1.00 17.06 85 TRP A CA 1
ATOM 671 C C . TRP A 1 85 ? 39.232 41.420 15.931 1.00 19.06 85 TRP A C 1
ATOM 672 O O . TRP A 1 85 ? 40.440 41.287 16.118 1.00 18.43 85 TRP A O 1
ATOM 683 N N . GLU A 1 86 ? 38.688 42.514 15.413 1.00 20.63 86 GLU A N 1
ATOM 684 C CA . GLU A 1 86 ? 39.468 43.669 14.994 1.00 23.38 86 GLU A CA 1
ATOM 685 C C . GLU A 1 86 ? 40.474 44.167 16.030 1.00 23.13 86 GLU A C 1
ATOM 686 O O . GLU A 1 86 ? 41.616 44.480 15.691 1.00 24.74 86 GLU A O 1
ATOM 692 N N . THR A 1 87 ? 40.057 44.233 17.291 1.00 22.47 87 THR A N 1
ATOM 693 C CA . THR A 1 87 ? 40.917 44.739 18.359 1.00 22.27 87 THR A CA 1
ATOM 694 C C . THR A 1 87 ? 41.669 43.697 19.177 1.00 20.17 87 THR A C 1
ATOM 695 O O . THR A 1 87 ? 42.293 44.027 20.185 1.00 20.07 87 THR A O 1
ATOM 699 N N . LEU A 1 88 ? 41.618 42.443 18.749 1.00 18.14 88 LEU A N 1
ATOM 700 C CA . LEU A 1 88 ? 42.297 41.376 19.467 1.00 18.39 88 LEU A CA 1
ATOM 701 C C . LEU A 1 88 ? 43.812 41.590 19.429 1.00 17.66 88 LEU A C 1
ATOM 702 O O . LEU A 1 88 ? 44.366 41.955 18.393 1.00 17.45 88 LEU A O 1
ATOM 707 N N . ASP A 1 89 ? 44.479 41.373 20.558 1.00 18.16 89 ASP A N 1
ATOM 708 C CA . ASP A 1 89 ? 45.929 41.535 20.621 1.00 19.56 89 ASP A CA 1
ATOM 709 C C . ASP A 1 89 ? 46.565 40.654 19.547 1.00 19.13 89 ASP A C 1
ATOM 710 O O . ASP A 1 89 ? 46.102 39.541 19.296 1.00 16.75 89 ASP A O 1
ATOM 715 N N . PRO A 1 90 ? 47.635 41.142 18.898 1.00 19.50 90 PRO A N 1
ATOM 716 C CA . PRO A 1 90 ? 48.326 40.390 17.847 1.00 21.05 90 PRO A CA 1
ATOM 717 C C . PRO A 1 90 ? 48.632 38.935 18.190 1.00 21.44 90 PRO A C 1
ATOM 718 O O . PRO A 1 90 ? 48.461 38.049 17.350 1.00 22.41 90 PRO A O 1
ATOM 722 N N . ARG A 1 91 ? 49.084 38.687 19.415 1.00 22.26 91 ARG A N 1
A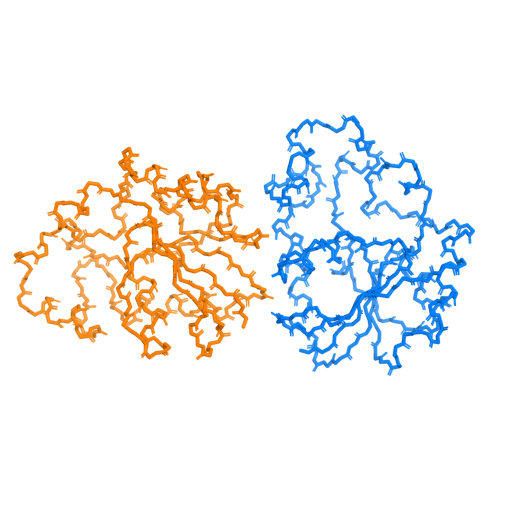TOM 723 C CA . ARG A 1 91 ? 49.412 37.328 19.824 1.00 23.01 91 ARG A CA 1
ATOM 724 C C . ARG A 1 91 ? 48.199 36.416 19.690 1.00 21.50 91 ARG A C 1
ATOM 725 O O . ARG A 1 91 ? 48.323 35.269 19.258 1.00 21.55 91 ARG A O 1
ATOM 733 N N . TYR A 1 92 ? 47.025 36.923 20.060 1.00 18.05 92 TYR A N 1
ATOM 734 C CA . TYR A 1 92 ? 45.807 36.130 19.956 1.00 16.49 92 TYR A CA 1
ATOM 735 C C . TYR A 1 92 ? 45.359 35.983 18.508 1.00 16.22 92 TYR A C 1
ATOM 736 O O . TYR A 1 92 ? 44.963 34.895 18.094 1.00 15.39 92 TYR A O 1
ATOM 745 N N . LYS A 1 93 ? 45.406 37.069 17.739 1.00 15.09 93 LYS A N 1
ATOM 746 C CA . LYS A 1 93 ? 45.019 37.006 16.331 1.00 16.05 93 LYS A CA 1
ATOM 747 C C . LYS A 1 93 ? 45.863 35.962 15.615 1.00 16.19 93 LYS A C 1
ATOM 748 O O . LYS A 1 93 ? 45.342 35.121 14.884 1.00 16.64 93 LYS A O 1
ATOM 754 N N . GLU A 1 94 ? 47.175 36.034 15.821 1.00 16.30 94 GLU A N 1
ATOM 755 C CA . GLU A 1 94 ? 48.101 35.107 15.189 1.00 16.78 94 GLU A CA 1
ATOM 756 C C . GLU A 1 94 ? 47.801 33.675 15.601 1.00 15.47 94 GLU A C 1
ATOM 757 O O . GLU A 1 94 ? 47.771 32.774 14.763 1.00 15.67 94 GLU A O 1
ATOM 763 N N . ALA A 1 95 ? 47.574 33.469 16.895 1.00 13.46 95 ALA A N 1
ATOM 764 C CA . ALA A 1 95 ? 47.276 32.142 17.414 1.00 13.68 95 ALA A CA 1
ATOM 765 C C . ALA A 1 95 ? 46.028 31.563 16.756 1.00 13.04 95 ALA A C 1
ATOM 766 O O . ALA A 1 95 ? 45.994 30.383 16.405 1.00 12.99 95 ALA A O 1
ATOM 768 N N . LEU A 1 96 ? 45.002 32.391 16.584 1.00 12.02 96 LEU A N 1
ATOM 769 C CA . LEU A 1 96 ? 43.764 31.930 15.971 1.00 12.59 96 LEU A CA 1
ATOM 770 C C . LEU A 1 96 ? 43.898 31.759 14.462 1.00 14.31 96 LEU A C 1
ATOM 771 O O . LEU A 1 96 ? 43.332 30.830 13.889 1.00 14.16 96 LEU A O 1
ATOM 776 N N . LEU A 1 97 ? 44.651 32.644 13.817 1.00 14.78 97 LEU A N 1
ATOM 777 C CA . LEU A 1 97 ? 44.854 32.542 12.376 1.00 16.11 97 LEU A CA 1
ATOM 778 C C . LEU A 1 97 ? 45.645 31.277 12.041 1.00 15.62 97 LEU A C 1
ATOM 779 O O . LEU A 1 97 ? 45.295 30.541 11.119 1.00 16.95 97 LEU A O 1
ATOM 784 N N . ARG A 1 98 ? 46.703 31.019 12.804 1.00 14.65 98 ARG A N 1
ATOM 785 C CA . ARG A 1 98 ? 47.535 29.841 12.581 1.00 15.22 98 ARG A CA 1
ATOM 786 C C . ARG A 1 98 ? 46.999 28.612 13.321 1.00 14.83 98 ARG A C 1
ATOM 787 O O . ARG A 1 98 ? 47.564 27.522 13.219 1.00 15.75 98 ARG A O 1
ATOM 795 N N . PHE A 1 99 ? 45.907 28.802 14.059 1.00 14.21 99 PHE A N 1
ATOM 796 C CA . PHE A 1 99 ? 45.250 27.736 14.819 1.00 12.96 99 PHE A CA 1
ATOM 797 C C . PHE A 1 99 ? 46.253 26.969 15.681 1.00 12.93 99 PHE A C 1
ATOM 798 O O . PHE A 1 99 ? 46.350 25.743 15.595 1.00 13.96 99 PHE A O 1
ATOM 806 N N . GLN A 1 100 ? 46.984 27.688 16.530 1.00 12.80 100 GLN A N 1
ATOM 807 C CA . GLN A 1 100 ? 47.987 27.060 17.388 1.00 13.27 100 GLN A CA 1
ATOM 808 C C . GLN A 1 100 ? 48.356 27.941 18.579 1.00 12.85 100 GLN A C 1
ATOM 809 O O . GLN A 1 100 ? 48.263 29.169 18.506 1.00 13.14 100 GLN A O 1
ATOM 815 N N . GLY A 1 101 ? 48.798 27.305 19.659 1.00 13.22 101 GLY A N 1
ATOM 816 C CA . GLY A 1 101 ? 49.221 28.030 20.846 1.00 13.15 101 GLY A CA 1
ATOM 817 C C . GLY A 1 101 ? 48.281 29.123 21.304 1.00 13.99 101 GLY A C 1
ATOM 818 O O . GLY A 1 101 ? 48.673 30.282 21.457 1.00 14.57 101 GLY A O 1
ATOM 819 N N . PHE A 1 102 ? 47.033 28.741 21.536 1.00 14.22 102 PHE A N 1
ATOM 820 C CA . PHE A 1 102 ? 46.006 29.675 21.976 1.00 14.79 102 PHE A CA 1
ATOM 821 C C . PHE A 1 102 ? 45.483 29.228 23.334 1.00 15.02 102 PHE A C 1
ATOM 822 O O . PHE A 1 102 ? 44.944 28.133 23.467 1.00 14.67 102 PHE A O 1
ATOM 830 N N . HIS A 1 103 ? 45.657 30.063 24.352 1.00 17.79 103 HIS A N 1
ATOM 831 C CA . HIS A 1 103 ? 45.164 29.712 25.676 1.00 20.33 103 HIS A CA 1
ATOM 832 C C . HIS A 1 103 ? 44.705 30.969 26.393 1.00 19.72 103 HIS A C 1
ATOM 833 O O . HIS A 1 103 ? 45.442 31.556 27.188 1.00 21.40 103 HIS A O 1
ATOM 840 N N . PRO A 1 104 ? 43.469 31.402 26.113 1.00 18.71 104 PRO A N 1
ATOM 841 C CA . PRO A 1 104 ? 42.883 32.598 26.718 1.00 18.34 104 PRO A CA 1
ATOM 842 C C . PRO A 1 104 ? 42.619 32.438 28.210 1.00 18.07 104 PRO A C 1
ATOM 843 O O . PRO A 1 104 ? 42.220 31.367 28.671 1.00 16.88 104 PRO A O 1
ATOM 847 N N . PRO A 1 105 ? 42.851 33.507 28.987 1.00 17.57 105 PRO A N 1
ATOM 848 C CA . PRO A 1 105 ? 42.628 33.475 30.434 1.00 17.90 105 PRO A CA 1
ATOM 849 C C . PRO A 1 105 ? 41.170 33.115 30.711 1.00 16.11 105 PRO A C 1
ATOM 850 O O . PRO A 1 105 ? 40.266 33.671 30.092 1.00 16.27 105 PRO A O 1
ATOM 854 N N . GLY A 1 106 ? 40.952 32.177 31.627 1.00 15.84 106 GLY A N 1
ATOM 855 C CA . GLY A 1 106 ? 39.600 31.774 31.968 1.00 16.18 106 GLY A CA 1
ATOM 856 C C . GLY A 1 106 ? 38.898 30.916 30.929 1.00 15.42 106 GLY A C 1
ATOM 857 O O . GLY A 1 106 ? 37.722 30.596 31.087 1.00 16.09 106 GLY A O 1
ATOM 858 N N . GLY A 1 107 ? 39.609 30.537 29.870 1.00 16.09 107 GLY A N 1
ATOM 859 C CA . GLY A 1 107 ? 38.998 29.721 28.834 1.00 15.28 107 GLY A CA 1
ATOM 860 C C . GLY A 1 107 ? 39.717 28.410 28.571 1.00 15.41 107 GLY A C 1
ATOM 861 O O . GLY A 1 107 ? 40.465 27.917 29.416 1.00 17.19 107 GLY A O 1
ATOM 862 N N . GLU A 1 108 ? 39.478 27.853 27.384 1.00 13.61 108 GLU A N 1
ATOM 863 C CA . GLU A 1 108 ? 40.075 26.589 26.943 1.00 14.05 108 GLU A CA 1
ATOM 864 C C . GLU A 1 108 ? 41.224 26.822 25.975 1.00 12.98 108 GLU A C 1
ATOM 865 O O . GLU A 1 108 ? 41.154 27.715 25.137 1.00 15.42 108 GLU A O 1
ATOM 871 N N . SER A 1 109 ? 42.261 25.995 26.057 1.00 12.78 109 SER A N 1
ATOM 872 C CA . SER A 1 109 ? 43.363 26.122 25.114 1.00 12.05 109 SER A CA 1
ATOM 873 C C . SER A 1 109 ? 42.903 25.439 23.826 1.00 11.29 109 SER A C 1
ATOM 874 O O . SER A 1 109 ? 41.988 24.607 23.846 1.00 11.02 109 SER A O 1
ATOM 877 N N . LEU A 1 110 ? 43.524 25.794 22.707 1.00 11.42 110 LEU A N 1
ATOM 878 C CA . LEU A 1 110 ? 43.160 25.172 21.441 1.00 10.70 110 LEU A CA 1
ATOM 879 C C . LEU A 1 110 ? 43.461 23.675 21.507 1.00 10.60 110 LEU A C 1
ATOM 880 O O . LEU A 1 110 ? 42.733 22.868 20.933 1.00 10.10 110 LEU A O 1
ATOM 885 N N . SER A 1 111 ? 44.531 23.312 22.211 1.00 11.06 111 SER A N 1
ATOM 886 C CA . SER A 1 111 ? 44.913 21.910 22.360 1.00 12.46 111 SER A CA 1
ATOM 887 C C . SER A 1 111 ? 43.833 21.117 23.090 1.00 11.90 111 SER A C 1
ATOM 888 O O . SER A 1 111 ? 43.503 19.994 22.698 1.00 12.60 111 SER A O 1
ATOM 891 N N . ALA A 1 112 ? 43.288 21.696 24.158 1.00 12.16 112 ALA A N 1
ATOM 892 C CA . ALA A 1 112 ? 42.238 21.033 24.927 1.00 11.92 112 ALA A CA 1
ATOM 893 C C . ALA A 1 112 ? 40.963 20.949 24.093 1.00 10.95 112 ALA A C 1
ATOM 894 O O . ALA A 1 112 ? 40.217 19.978 24.173 1.00 11.16 112 ALA A O 1
ATOM 896 N N . PHE A 1 113 ? 40.716 21.987 23.303 1.00 10.20 113 PHE A N 1
ATOM 897 C CA . PHE A 1 113 ? 39.548 22.039 22.431 1.00 8.61 113 PHE A CA 1
ATOM 898 C C . PHE A 1 113 ? 39.627 20.907 21.402 1.00 9.13 113 PHE A C 1
ATOM 899 O O . PHE A 1 113 ? 38.665 20.157 21.202 1.00 9.35 113 PHE A O 1
ATOM 907 N N . GLN A 1 114 ? 40.782 20.782 20.756 1.00 8.74 114 GLN A N 1
ATOM 908 C CA . GLN A 1 114 ? 40.969 19.724 19.770 1.00 9.93 114 GLN A CA 1
ATOM 909 C C . GLN A 1 114 ? 40.817 18.349 20.412 1.00 9.90 114 GLN A C 1
ATOM 910 O O . GLN A 1 114 ? 40.143 17.478 19.872 1.00 9.95 114 GLN A O 1
ATOM 916 N N . GLU A 1 115 ? 41.435 18.151 21.571 1.00 11.46 115 GLU A N 1
ATOM 917 C CA . GLU A 1 115 ? 41.334 16.861 22.245 1.00 12.25 115 GLU A CA 1
ATOM 918 C C . GLU A 1 115 ? 39.869 16.511 22.512 1.00 11.18 115 GLU A C 1
ATOM 919 O O . GLU A 1 115 ? 39.434 15.382 22.287 1.00 12.11 115 GLU A O 1
ATOM 925 N N . ARG A 1 116 ? 39.117 17.493 22.992 1.00 11.62 116 ARG A N 1
ATOM 926 C CA . ARG A 1 116 ? 37.699 17.332 23.286 1.00 12.34 116 ARG A CA 1
ATOM 927 C C . ARG A 1 116 ? 36.905 16.935 22.038 1.00 10.93 116 ARG A C 1
ATOM 928 O O . ARG A 1 116 ? 36.155 15.954 22.035 1.00 11.15 116 ARG A O 1
ATOM 936 N N . VAL A 1 117 ? 37.079 17.707 20.974 1.00 10.47 117 VAL A N 1
ATOM 937 C CA . VAL A 1 117 ? 36.377 17.443 19.730 1.00 9.67 117 VAL A CA 1
ATOM 938 C C . VAL A 1 117 ? 36.754 16.106 19.099 1.00 9.26 117 VAL A C 1
ATOM 939 O O . VAL A 1 117 ? 35.878 15.330 18.713 1.00 9.70 117 VAL A O 1
ATOM 943 N N . PHE A 1 118 ? 38.050 15.831 19.003 1.00 8.80 118 PHE A N 1
ATOM 944 C CA . PHE A 1 118 ? 38.473 14.589 18.374 1.00 9.48 118 PHE A CA 1
ATOM 945 C C . PHE A 1 118 ? 38.133 13.351 19.194 1.00 9.86 118 PHE A C 1
ATOM 946 O O . PHE A 1 118 ? 37.878 12.286 18.628 1.00 10.57 118 PHE A O 1
ATOM 954 N N . ARG A 1 119 ? 38.102 13.485 20.518 1.00 10.59 119 ARG A N 1
ATOM 955 C CA . ARG A 1 119 ? 37.737 12.354 21.369 1.00 10.97 119 ARG A CA 1
ATOM 956 C C . ARG A 1 119 ? 36.259 12.040 21.128 1.00 11.84 119 ARG A C 1
ATOM 957 O O . ARG A 1 119 ? 35.860 10.875 21.073 1.00 12.17 119 ARG A O 1
ATOM 965 N N . PHE A 1 120 ? 35.447 13.082 20.984 1.00 10.46 120 PHE A N 1
ATOM 966 C CA . PHE A 1 120 ? 34.028 12.892 20.724 1.00 10.71 120 PHE A CA 1
ATOM 967 C C . PHE A 1 120 ? 33.835 12.186 19.383 1.00 10.96 120 PHE A C 1
ATOM 968 O O . PHE A 1 120 ? 33.074 11.226 19.287 1.00 11.22 120 PHE A O 1
ATOM 976 N N . LEU A 1 121 ? 34.530 12.653 18.348 1.00 10.90 121 LEU A N 1
ATOM 977 C CA . LEU A 1 121 ? 34.397 12.043 17.028 1.00 11.61 121 LEU A CA 1
ATOM 978 C C . LEU A 1 121 ? 34.851 10.585 17.019 1.00 11.14 121 LEU A C 1
ATOM 979 O O . LEU A 1 121 ? 34.243 9.751 16.352 1.00 13.12 121 LEU A O 1
ATOM 984 N N . GLU A 1 122 ? 35.913 10.285 17.761 1.00 12.69 122 GLU A N 1
ATOM 985 C CA . GLU A 1 122 ? 36.446 8.927 17.824 1.00 15.15 122 GLU A CA 1
ATOM 986 C C . GLU A 1 122 ? 35.417 7.970 18.421 1.00 15.13 122 GLU A C 1
ATOM 987 O O . GLU A 1 122 ? 35.367 6.796 18.055 1.00 16.43 122 GLU A O 1
ATOM 993 N N . GLY A 1 123 ? 34.592 8.484 19.329 1.00 14.29 123 GLY A N 1
ATOM 994 C CA . GLY A 1 123 ? 33.580 7.663 19.975 1.00 15.16 123 GLY A CA 1
ATOM 995 C C . GLY A 1 123 ? 32.340 7.354 19.156 1.00 15.42 123 GLY A C 1
ATOM 996 O O . GLY A 1 123 ? 31.561 6.471 19.525 1.00 16.46 123 GLY A O 1
ATOM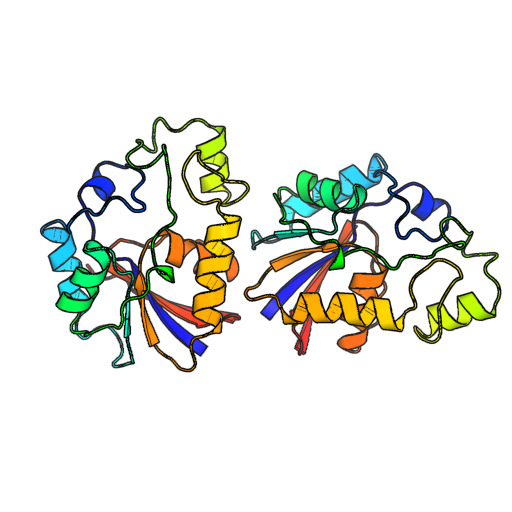 997 N N . LEU A 1 124 ? 32.132 8.075 18.058 1.00 14.43 124 LEU A N 1
ATOM 998 C CA . LEU A 1 124 ? 30.967 7.832 17.215 1.00 13.80 124 LEU A CA 1
ATOM 999 C C . LEU A 1 124 ? 31.083 6.445 16.579 1.00 16.08 124 LEU A C 1
ATOM 1000 O O . LEU A 1 124 ? 32.101 6.109 15.975 1.00 18.34 124 LEU A O 1
ATOM 1005 N N . LYS A 1 125 ? 30.028 5.650 16.726 1.00 16.55 125 LYS A N 1
ATOM 1006 C CA . LYS A 1 125 ? 30.008 4.277 16.219 1.00 16.84 125 LYS A CA 1
ATOM 1007 C C . LYS A 1 125 ? 29.518 4.113 14.788 1.00 15.87 125 LYS A C 1
ATOM 1008 O O . LYS A 1 125 ? 29.776 3.087 14.150 1.00 17.28 125 LYS A O 1
ATOM 1014 N N . ALA A 1 126 ? 28.815 5.116 14.282 1.00 13.53 126 ALA A N 1
ATOM 1015 C CA . ALA A 1 126 ? 28.272 5.035 12.938 1.00 12.71 126 ALA A CA 1
ATOM 1016 C C . ALA A 1 126 ? 28.007 6.421 12.373 1.00 11.70 126 ALA A C 1
ATOM 1017 O O . ALA A 1 126 ? 28.038 7.414 13.099 1.00 10.78 126 ALA A O 1
ATOM 1019 N N . PRO A 1 127 ? 27.748 6.508 11.060 1.00 9.95 127 PRO A N 1
ATOM 1020 C CA . PRO A 1 127 ? 27.474 7.792 10.407 1.00 10.24 127 PRO A CA 1
ATOM 1021 C C . PRO A 1 127 ? 26.441 8.619 11.168 1.00 9.94 127 PRO A C 1
ATOM 1022 O O . PRO A 1 127 ? 25.447 8.085 11.678 1.00 10.12 127 PRO A O 1
ATOM 1026 N N . ALA A 1 128 ? 26.679 9.923 11.242 1.00 9.47 128 ALA A N 1
ATOM 1027 C CA . ALA A 1 128 ? 25.782 10.820 11.964 1.00 9.14 128 ALA A CA 1
ATOM 1028 C C . ALA A 1 128 ? 25.885 12.251 11.459 1.00 9.90 128 ALA A C 1
ATOM 1029 O O . ALA A 1 128 ? 26.820 12.598 10.735 1.00 9.46 128 ALA A O 1
ATOM 1031 N N . VAL A 1 129 ? 24.903 13.066 11.833 1.00 9.24 129 VAL A N 1
ATOM 1032 C CA . VAL A 1 129 ? 24.877 14.484 11.498 1.00 9.03 129 VAL A CA 1
ATOM 1033 C C . VAL A 1 129 ? 25.180 15.189 12.821 1.00 9.94 129 VAL A C 1
ATOM 1034 O O . VAL A 1 129 ? 24.555 14.896 13.849 1.00 10.23 129 VAL A O 1
ATOM 1038 N N . LEU A 1 130 ? 26.138 16.107 12.792 1.00 8.82 130 LEU A N 1
ATOM 1039 C CA . LEU A 1 130 ? 26.557 16.831 13.983 1.00 9.13 130 LEU A CA 1
ATOM 1040 C C . LEU A 1 130 ? 26.299 18.328 13.854 1.00 8.83 130 LEU A C 1
ATOM 1041 O O . LEU A 1 130 ? 26.896 18.998 13.009 1.00 8.72 130 LEU A O 1
ATOM 1046 N N . PHE A 1 131 ? 25.406 18.853 14.689 1.00 9.32 131 PHE A N 1
ATOM 1047 C CA . PHE A 1 131 ? 25.096 20.277 14.672 1.00 8.80 131 PHE A CA 1
ATOM 1048 C C . PHE A 1 131 ? 26.078 20.919 15.629 1.00 8.77 131 PHE A C 1
ATOM 1049 O O . PHE A 1 131 ? 26.075 20.657 16.831 1.00 9.84 131 PHE A O 1
ATOM 1057 N N . THR A 1 132 ? 26.942 21.755 15.071 1.00 8.97 132 THR A N 1
ATOM 1058 C CA . THR A 1 132 ? 27.990 22.332 15.868 1.00 8.39 132 THR A CA 1
ATOM 1059 C C . THR A 1 132 ? 28.376 23.771 15.518 1.00 8.79 132 THR A C 1
ATOM 1060 O O . THR A 1 132 ? 27.536 24.549 15.063 1.00 9.08 132 THR A O 1
ATOM 1064 N N . HIS A 1 133 ? 29.647 24.106 15.710 1.00 8.79 133 HIS A N 1
ATOM 1065 C CA . HIS A 1 133 ? 30.125 25.477 15.538 1.00 8.11 133 HIS A CA 1
ATOM 1066 C C . HIS A 1 133 ? 31.268 25.669 14.553 1.00 8.23 133 HIS A C 1
ATOM 1067 O O . HIS A 1 133 ? 31.965 24.718 14.205 1.00 9.39 133 HIS A O 1
ATOM 1074 N N . GLY A 1 134 ? 31.471 26.922 14.143 1.00 8.52 134 GLY A N 1
ATOM 1075 C CA . GLY A 1 134 ? 32.529 27.246 13.200 1.00 8.30 134 GLY A CA 1
ATOM 1076 C C . GLY A 1 134 ? 33.902 26.737 13.603 1.00 9.02 134 GLY A C 1
ATOM 1077 O O . GLY A 1 134 ? 34.637 26.211 12.764 1.00 9.65 134 GLY A O 1
ATOM 1078 N N . GLY A 1 135 ? 34.263 26.889 14.874 1.00 9.04 135 GLY A N 1
ATOM 1079 C CA . GLY A 1 135 ? 35.563 26.432 15.328 1.00 9.43 135 GLY A CA 1
ATOM 1080 C C . GLY A 1 135 ? 35.718 24.924 15.291 1.00 8.97 135 GLY A C 1
ATOM 1081 O O . GLY A 1 135 ? 36.817 24.412 15.075 1.00 9.52 135 GLY A O 1
ATOM 1082 N N . VAL A 1 136 ? 34.621 24.207 15.519 1.00 8.88 136 VAL A N 1
ATOM 1083 C CA . VAL A 1 136 ? 34.655 22.750 15.493 1.00 8.51 136 VAL A CA 1
ATOM 1084 C C . VAL A 1 136 ? 34.843 22.280 14.050 1.00 8.74 136 VAL A C 1
ATOM 1085 O O . VAL A 1 136 ? 35.667 21.406 13.772 1.00 8.51 136 VAL A O 1
ATOM 1089 N N . VAL A 1 137 ? 34.077 22.863 13.134 1.00 8.50 137 VAL A N 1
ATOM 1090 C CA . VAL A 1 137 ? 34.197 22.507 11.724 1.00 8.39 137 VAL A CA 1
ATOM 1091 C C . VAL A 1 137 ? 35.612 22.862 11.260 1.00 8.12 137 VAL A C 1
ATOM 1092 O O . VAL A 1 137 ? 36.231 22.122 10.502 1.00 8.66 137 VAL A O 1
ATOM 1096 N N . ARG A 1 138 ? 36.129 23.989 11.737 1.00 8.34 138 ARG A N 1
ATOM 1097 C CA . ARG A 1 138 ? 37.465 24.411 11.353 1.00 9.69 138 ARG A CA 1
ATOM 1098 C C . ARG A 1 138 ? 38.523 23.421 11.828 1.00 8.77 138 ARG A C 1
ATOM 1099 O O . ARG A 1 138 ? 39.434 23.069 11.075 1.00 9.46 138 ARG A O 1
ATOM 1107 N N . ALA A 1 139 ? 38.412 22.968 13.071 1.00 8.95 139 ALA A N 1
ATOM 1108 C CA . ALA A 1 139 ? 39.381 22.023 13.615 1.00 8.59 139 ALA A CA 1
ATOM 1109 C C . ALA A 1 139 ? 39.412 20.740 12.789 1.00 8.44 139 ALA A C 1
ATOM 1110 O O . ALA A 1 139 ? 40.479 20.190 12.503 1.00 8.88 139 ALA A O 1
ATOM 1112 N N . VAL A 1 140 ? 38.229 20.267 12.413 1.00 8.24 140 VAL A N 1
ATOM 1113 C CA . VAL A 1 140 ? 38.093 19.051 11.628 1.00 8.77 140 VAL A CA 1
ATOM 1114 C C . VAL A 1 140 ? 38.674 19.223 10.228 1.00 7.88 140 VAL A C 1
ATOM 1115 O O . VAL A 1 140 ? 39.485 18.407 9.784 1.00 9.48 140 VAL A O 1
ATOM 1119 N N . LEU A 1 141 ? 38.268 20.284 9.536 1.00 8.04 141 LEU A N 1
ATOM 1120 C CA . LEU A 1 141 ? 38.761 20.525 8.183 1.00 8.38 141 LEU A CA 1
ATOM 1121 C C . LEU A 1 141 ? 40.268 20.737 8.167 1.00 8.91 141 LEU A C 1
ATOM 1122 O O . LEU A 1 141 ? 40.962 20.197 7.297 1.00 9.32 141 LEU A O 1
ATOM 1127 N N . ARG A 1 142 ? 40.784 21.504 9.124 1.00 8.54 142 ARG A N 1
ATOM 1128 C CA . ARG A 1 142 ? 42.225 21.749 9.180 1.00 9.49 142 ARG A CA 1
ATOM 1129 C C . ARG A 1 142 ? 43.000 20.463 9.449 1.00 9.71 142 ARG A C 1
ATOM 1130 O O . ARG A 1 142 ? 44.079 20.258 8.900 1.00 10.44 142 ARG A O 1
ATOM 1138 N N . ALA A 1 143 ? 42.451 19.590 10.286 1.00 8.72 143 ALA A N 1
ATOM 1139 C CA . ALA A 1 143 ? 43.117 18.329 10.590 1.00 8.29 143 ALA A CA 1
ATOM 1140 C C . ALA A 1 143 ? 43.161 17.463 9.335 1.00 9.34 143 ALA A C 1
ATOM 1141 O O . ALA A 1 143 ? 44.038 16.613 9.191 1.00 10.57 143 ALA A O 1
ATOM 1143 N N . LEU A 1 144 ? 42.210 17.685 8.430 1.00 9.41 144 LEU A N 1
ATOM 1144 C CA . LEU A 1 144 ? 42.151 16.941 7.175 1.00 9.83 144 LEU A CA 1
ATOM 1145 C C . LEU A 1 144 ? 42.925 17.681 6.084 1.00 10.01 144 LEU A C 1
ATOM 1146 O O . LEU A 1 144 ? 42.828 17.347 4.902 1.00 12.77 144 LEU A O 1
ATOM 1151 N N . GLY A 1 145 ? 43.682 18.694 6.503 1.00 10.24 145 GLY A N 1
ATOM 1152 C CA . GLY A 1 145 ? 44.515 19.460 5.588 1.00 11.43 145 GLY A CA 1
ATOM 1153 C C . GLY A 1 145 ? 43.854 20.469 4.670 1.00 12.54 145 GLY A C 1
ATOM 1154 O O . GLY A 1 145 ? 44.426 20.824 3.638 1.00 14.44 145 GLY A O 1
ATOM 1155 N N . GLU A 1 146 ? 42.674 20.956 5.036 1.00 12.31 146 GLU A N 1
ATOM 1156 C CA . GLU A 1 146 ? 41.984 21.922 4.189 1.00 13.01 146 GLU A CA 1
ATOM 1157 C C . GLU A 1 146 ? 41.625 23.201 4.927 1.00 14.32 146 GLU A C 1
ATOM 1158 O O . GLU A 1 146 ? 41.646 23.242 6.157 1.00 14.23 146 GLU A O 1
ATOM 1164 N N . ASP A 1 147 ? 41.316 24.250 4.169 1.00 15.37 147 ASP A N 1
ATOM 1165 C CA . ASP A 1 147 ? 40.921 25.520 4.766 1.00 16.27 147 ASP A CA 1
ATOM 1166 C C . ASP A 1 147 ? 39.647 25.193 5.527 1.00 15.51 147 ASP A C 1
ATOM 1167 O O . ASP A 1 147 ? 38.742 24.558 4.985 1.00 15.72 147 ASP A O 1
ATOM 1172 N N . GLY A 1 148 ? 39.567 25.636 6.775 1.00 14.48 148 GLY A N 1
ATOM 1173 C CA . GLY A 1 148 ? 38.413 25.300 7.587 1.00 13.58 148 GLY A CA 1
ATOM 1174 C C . GLY A 1 148 ? 37.284 26.288 7.761 1.00 13.46 148 GLY A C 1
ATOM 1175 O O . GLY A 1 148 ? 36.410 26.058 8.593 1.00 15.06 148 GLY A O 1
ATOM 1176 N N . LEU A 1 149 ? 37.275 27.370 6.995 1.00 14.25 149 LEU A N 1
ATOM 1177 C CA . LEU A 1 149 ? 36.208 28.351 7.128 1.00 15.78 149 LEU A CA 1
ATOM 1178 C C . LEU A 1 149 ? 35.009 28.007 6.248 1.00 15.88 149 LEU A C 1
ATOM 1179 O O . LEU A 1 149 ? 35.158 27.766 5.050 1.00 17.39 149 LEU A O 1
ATOM 1184 N N . VAL A 1 150 ? 33.827 27.955 6.860 1.00 14.99 150 VAL A N 1
ATOM 1185 C CA . VAL A 1 150 ? 32.589 27.673 6.135 1.00 15.08 150 VAL A CA 1
ATOM 1186 C C . VAL A 1 150 ? 31.532 28.670 6.603 1.00 14.82 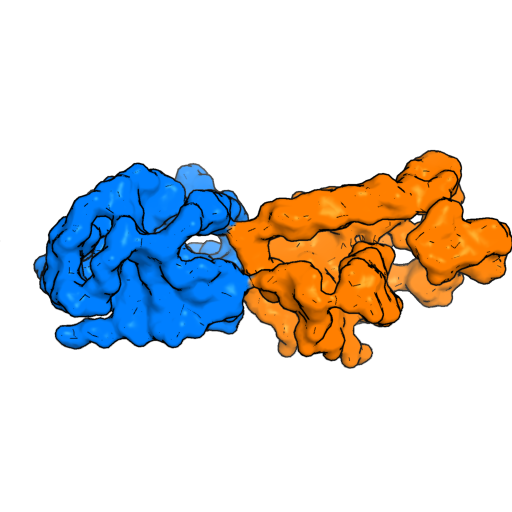150 VAL A C 1
ATOM 1187 O O . VAL A 1 150 ? 31.577 29.145 7.737 1.00 15.89 150 VAL A O 1
ATOM 1191 N N . PRO A 1 151 ? 30.569 29.001 5.732 1.00 14.77 151 PRO A N 1
ATOM 1192 C CA . PRO A 1 151 ? 29.496 29.952 6.048 1.00 14.98 151 PRO 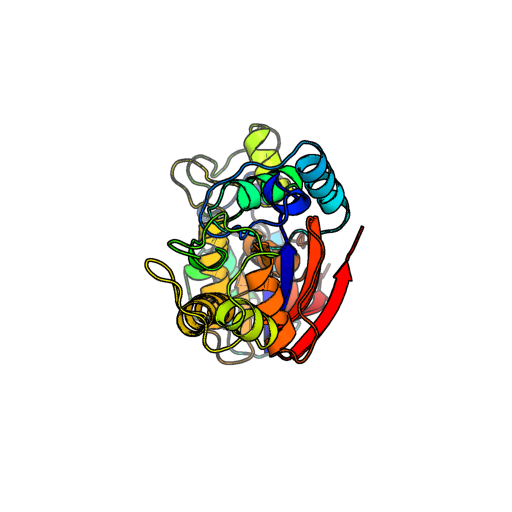A CA 1
ATOM 1193 C C . PRO A 1 151 ? 28.521 29.480 7.124 1.00 14.22 151 PRO A C 1
ATOM 1194 O O . PRO A 1 151 ? 28.351 28.281 7.345 1.00 13.52 151 PRO A O 1
ATOM 1198 N N . PRO A 1 152 ? 27.869 30.427 7.817 1.00 14.85 152 PRO A N 1
ATOM 1199 C CA . PRO A 1 152 ? 26.911 30.024 8.848 1.00 15.05 152 PRO A CA 1
ATOM 1200 C C . PRO A 1 152 ? 25.777 29.267 8.166 1.00 14.81 152 PRO A C 1
ATOM 1201 O O . PRO A 1 152 ? 25.393 29.597 7.044 1.00 15.43 152 PRO A O 1
ATOM 1205 N N . GLY A 1 153 ? 25.244 28.253 8.836 1.00 13.36 153 GLY A N 1
ATOM 1206 C CA . GLY A 1 153 ? 24.159 27.489 8.249 1.00 14.91 153 GLY A CA 1
ATOM 1207 C C . GLY A 1 153 ? 24.555 26.601 7.082 1.00 14.90 153 GLY A C 1
ATOM 1208 O O . GLY A 1 153 ? 23.702 26.197 6.292 1.00 16.87 153 GLY A O 1
ATOM 1209 N N . SER A 1 154 ? 25.844 26.302 6.951 1.00 12.96 154 SER A N 1
ATOM 1210 C CA . SER A 1 154 ? 26.292 25.429 5.868 1.00 11.55 154 SER A CA 1
ATOM 1211 C C . SER A 1 154 ? 26.768 24.119 6.477 1.00 11.29 154 SER A C 1
ATOM 1212 O O . SER A 1 154 ? 26.872 23.992 7.699 1.00 12.56 154 SER A O 1
ATOM 1215 N N . ALA A 1 155 ? 27.056 23.142 5.628 1.00 10.37 155 ALA A N 1
ATOM 1216 C CA . ALA A 1 155 ? 27.485 21.844 6.113 1.00 9.77 155 ALA A CA 1
ATOM 1217 C C . ALA A 1 155 ? 28.646 21.281 5.316 1.00 9.89 155 ALA A C 1
ATOM 1218 O O . ALA A 1 155 ? 28.937 21.726 4.203 1.00 10.09 155 ALA A O 1
ATOM 1220 N N . VAL A 1 156 ? 29.318 20.308 5.913 1.00 8.96 156 VAL A N 1
ATOM 1221 C CA . VAL A 1 156 ? 30.412 19.618 5.255 1.00 9.11 156 VAL A CA 1
ATOM 1222 C C . VAL A 1 156 ? 30.326 18.158 5.657 1.00 9.74 156 VAL A C 1
ATOM 1223 O O . VAL A 1 156 ? 30.024 17.837 6.807 1.00 13.77 156 VAL A O 1
ATOM 1227 N N . ALA A 1 157 ? 30.551 17.270 4.703 1.00 9.01 157 ALA A N 1
ATOM 1228 C CA . ALA A 1 157 ? 30.550 15.850 4.999 1.00 8.17 157 ALA A CA 1
ATOM 1229 C C . ALA A 1 157 ? 31.992 15.394 4.868 1.00 7.56 157 ALA A C 1
ATOM 1230 O O . ALA A 1 157 ? 32.701 15.803 3.945 1.00 7.93 157 ALA A O 1
ATOM 1232 N N . VAL A 1 158 ? 32.427 14.565 5.806 1.00 7.32 158 VAL A N 1
ATOM 1233 C CA . VAL A 1 158 ? 33.781 14.038 5.801 1.00 7.56 158 VAL A CA 1
ATOM 1234 C C . VAL A 1 158 ? 33.777 12.536 6.046 1.00 7.61 158 VAL A C 1
ATOM 1235 O O . VAL A 1 158 ? 32.817 11.985 6.584 1.00 8.77 158 VAL A O 1
ATOM 1239 N N . ASP A 1 159 ? 34.840 11.876 5.600 1.00 7.57 159 ASP A N 1
ATOM 1240 C CA . ASP A 1 159 ? 35.036 10.457 5.870 1.00 8.05 159 ASP A CA 1
ATOM 1241 C C . ASP A 1 159 ? 36.119 10.582 6.937 1.00 8.73 159 ASP A C 1
ATOM 1242 O O . ASP A 1 159 ? 37.300 10.713 6.631 1.00 9.70 159 ASP A O 1
ATOM 1247 N N . TRP A 1 160 ? 35.699 10.578 8.196 1.00 8.06 160 TRP A N 1
ATOM 1248 C CA . TRP A 1 160 ? 36.616 10.765 9.311 1.00 7.87 160 TRP A CA 1
ATOM 1249 C C . TRP A 1 160 ? 37.380 9.500 9.664 1.00 8.43 160 TRP A C 1
ATOM 1250 O O . TRP A 1 160 ? 36.788 8.431 9.766 1.00 9.87 160 TRP A O 1
ATOM 1261 N N . PRO A 1 161 ? 38.701 9.605 9.897 1.00 9.32 161 PRO A N 1
ATOM 1262 C CA . PRO A 1 161 ? 39.611 10.760 9.884 1.00 9.40 161 PRO A CA 1
ATOM 1263 C C . PRO A 1 161 ? 40.488 10.794 8.626 1.00 9.94 161 PRO A C 1
ATOM 1264 O O . PRO A 1 161 ? 41.700 10.994 8.721 1.00 11.16 161 PRO A O 1
ATOM 1268 N N . ARG A 1 162 ? 39.874 10.634 7.458 1.00 8.96 162 ARG A N 1
ATOM 1269 C CA . ARG A 1 162 ? 40.632 10.563 6.210 1.00 10.11 162 ARG A CA 1
ATOM 1270 C C . ARG A 1 162 ? 40.531 11.694 5.191 1.00 11.48 162 ARG A C 1
ATOM 1271 O O . ARG A 1 162 ? 41.557 12.164 4.698 1.00 12.49 162 ARG A O 1
ATOM 1279 N N . ARG A 1 163 ? 39.320 12.131 4.859 1.00 10.01 163 ARG A N 1
ATOM 1280 C CA . ARG A 1 163 ? 39.179 13.175 3.849 1.00 10.39 163 ARG A CA 1
ATOM 1281 C C . ARG A 1 163 ? 37.838 13.886 3.866 1.00 9.40 163 ARG A C 1
ATOM 1282 O O . ARG A 1 163 ? 36.870 13.399 4.444 1.00 8.93 163 ARG A O 1
ATOM 1290 N N . VAL A 1 164 ? 37.790 15.045 3.219 1.00 8.97 164 VAL A N 1
ATOM 1291 C CA . VAL A 1 164 ? 36.561 15.815 3.114 1.00 8.94 164 VAL A CA 1
ATOM 1292 C C . VAL A 1 164 ? 35.832 15.260 1.897 1.00 10.04 164 VAL A C 1
ATOM 1293 O O . VAL A 1 164 ? 36.458 14.982 0.865 1.00 10.65 164 VAL A O 1
ATOM 1297 N N . LEU A 1 165 ? 34.520 15.087 2.017 1.00 9.03 165 LEU A N 1
ATOM 1298 C CA . LEU A 1 165 ? 33.712 14.544 0.930 1.00 8.76 165 LEU A CA 1
ATOM 1299 C C . LEU A 1 165 ? 32.989 15.619 0.141 1.00 10.73 165 LEU A C 1
ATOM 1300 O O . LEU A 1 165 ? 32.998 15.608 -1.094 1.00 10.61 165 LEU A O 1
ATOM 1305 N N . VAL A 1 166 ? 32.355 16.548 0.844 1.00 10.04 166 VAL A N 1
ATOM 1306 C CA . VAL A 1 166 ? 31.640 17.614 0.167 1.00 11.37 166 VAL A CA 1
ATOM 1307 C C . VAL A 1 166 ? 31.361 18.787 1.089 1.00 10.78 166 VAL A C 1
ATOM 1308 O O . VAL A 1 166 ? 31.270 18.622 2.307 1.00 12.93 166 VAL A O 1
ATOM 1312 N N . ARG A 1 167 ? 31.254 19.971 0.498 1.00 10.61 167 ARG A N 1
ATOM 1313 C CA . ARG A 1 167 ? 30.925 21.183 1.234 1.00 10.89 167 ARG A CA 1
ATOM 1314 C C . ARG A 1 167 ? 29.622 21.664 0.624 1.00 12.16 167 ARG A C 1
ATOM 1315 O O . ARG A 1 167 ? 29.510 21.779 -0.598 1.00 13.52 167 ARG A O 1
ATOM 1323 N N . LEU A 1 168 ? 28.638 21.938 1.471 1.00 11.37 168 LEU A N 1
ATOM 1324 C CA . LEU A 1 168 ? 27.329 22.370 1.001 1.00 13.50 168 LEU A CA 1
ATOM 1325 C C . LEU A 1 168 ? 26.896 23.714 1.564 1.00 14.24 168 LEU A C 1
ATOM 1326 O O . LEU A 1 168 ? 26.731 23.870 2.776 1.00 14.77 168 LEU A O 1
ATOM 1331 N N . ALA A 1 169 ? 26.712 24.680 0.674 1.00 15.81 169 ALA A N 1
ATOM 1332 C CA . ALA A 1 169 ? 26.264 26.011 1.056 1.00 17.26 169 ALA A CA 1
ATOM 1333 C C . ALA A 1 169 ? 24.992 26.307 0.268 1.00 19.02 169 ALA A C 1
ATOM 1334 O O . ALA A 1 169 ? 24.909 26.002 -0.922 1.00 20.48 169 ALA A O 1
ATOM 1336 N N . LEU A 1 170 ? 23.998 26.883 0.935 1.00 20.56 170 LEU A N 1
ATOM 1337 C CA . LEU A 1 170 ? 22.729 27.211 0.293 1.00 23.51 170 LEU A CA 1
ATOM 1338 C C . LEU A 1 170 ? 22.485 28.719 0.332 1.00 26.11 170 LEU A C 1
ATOM 1339 O O . LEU A 1 170 ? 22.927 29.400 1.256 1.00 26.92 170 LEU A O 1
ATOM 1344 N N . ASP A 1 171 ? 21.785 29.238 -0.672 1.00 29.86 171 ASP A N 1
ATOM 1345 C CA . ASP A 1 171 ? 21.494 30.668 -0.734 1.00 33.28 171 ASP A CA 1
ATOM 1346 C C . ASP A 1 171 ? 20.029 30.975 -0.441 1.00 34.16 171 ASP A C 1
ATOM 1347 O O . ASP A 1 171 ? 19.218 30.026 -0.409 1.00 35.30 171 ASP A O 1
ATOM 1352 N N . MET B 1 1 ? 45.022 7.043 8.642 1.00 12.99 1 MET B N 1
ATOM 1353 C CA . MET B 1 1 ? 45.060 8.429 9.181 1.00 10.88 1 MET B CA 1
ATOM 1354 C C . MET B 1 1 ? 46.441 9.023 8.933 1.00 10.26 1 MET B C 1
ATOM 1355 O O . MET B 1 1 ? 47.461 8.421 9.276 1.00 10.23 1 MET B O 1
ATOM 1360 N N . GLU B 1 2 ? 46.460 10.213 8.346 1.00 9.10 2 GLU B N 1
ATOM 1361 C CA . GLU B 1 2 ? 47.704 10.876 7.987 1.00 8.82 2 GLU B CA 1
ATOM 1362 C C . GLU B 1 2 ? 48.546 11.376 9.152 1.00 9.05 2 GLU B C 1
ATOM 1363 O O . GLU B 1 2 ? 48.096 12.195 9.953 1.00 8.74 2 GLU B O 1
ATOM 1369 N N . LEU B 1 3 ? 49.777 10.881 9.229 1.00 7.76 3 LEU B N 1
ATOM 1370 C CA . LEU B 1 3 ? 50.712 11.287 10.271 1.00 7.41 3 LEU B CA 1
ATOM 1371 C C . LEU B 1 3 ? 52.037 11.656 9.630 1.00 6.73 3 LEU B C 1
ATOM 1372 O O . LEU B 1 3 ? 52.559 10.914 8.791 1.00 8.59 3 LEU B O 1
ATOM 1377 N N . TRP B 1 4 ? 52.579 12.805 10.013 1.00 6.75 4 TRP B N 1
ATOM 1378 C CA . TRP B 1 4 ? 53.873 13.228 9.503 1.00 7.75 4 TRP B CA 1
ATOM 1379 C C . TRP B 1 4 ? 54.905 12.975 10.594 1.00 8.26 4 TRP B C 1
ATOM 1380 O O . TRP B 1 4 ? 54.774 13.477 11.710 1.00 10.60 4 TRP B O 1
ATOM 1391 N N . LEU B 1 5 ? 55.906 12.160 10.279 1.00 8.31 5 LEU B N 1
ATOM 1392 C CA . LEU B 1 5 ? 56.970 11.844 11.223 1.00 9.25 5 LEU B CA 1
ATOM 1393 C C . LEU B 1 5 ? 58.160 12.701 10.839 1.00 9.44 5 LEU B C 1
ATOM 1394 O O . LEU B 1 5 ? 58.754 12.512 9.776 1.00 9.61 5 LEU B O 1
ATOM 1399 N N . VAL B 1 6 ? 58.516 13.635 11.712 1.00 8.57 6 VAL B N 1
ATOM 1400 C CA . VAL B 1 6 ? 59.614 14.545 11.440 1.00 8.37 6 VAL B CA 1
ATOM 1401 C C . VAL B 1 6 ? 60.835 14.267 12.302 1.00 8.96 6 VAL B C 1
ATOM 1402 O O . VAL B 1 6 ? 60.739 14.261 13.529 1.00 11.08 6 VAL B O 1
ATOM 1406 N N . ARG B 1 7 ? 61.976 14.023 11.667 1.00 8.52 7 ARG B N 1
ATOM 1407 C CA . ARG B 1 7 ? 63.200 13.805 12.429 1.00 9.84 7 ARG B CA 1
ATOM 1408 C C . ARG B 1 7 ? 63.791 15.186 12.688 1.00 11.08 7 ARG B C 1
ATOM 1409 O O . ARG B 1 7 ? 63.970 15.975 11.761 1.00 13.17 7 ARG B O 1
ATOM 1417 N N . HIS B 1 8 ? 64.086 15.476 13.951 1.00 10.56 8 HIS B N 1
ATOM 1418 C CA . HIS B 1 8 ? 64.640 16.773 14.329 1.00 11.47 8 HIS B CA 1
ATOM 1419 C C . HIS B 1 8 ? 65.930 17.107 13.594 1.00 11.89 8 HIS B C 1
ATOM 1420 O O . HIS B 1 8 ? 66.605 16.224 13.064 1.00 12.09 8 HIS B O 1
ATOM 1427 N N . GLY B 1 9 ? 66.260 18.398 13.567 1.00 12.75 9 GLY B N 1
ATOM 1428 C CA . GLY B 1 9 ? 67.474 18.852 12.913 1.00 14.75 9 GLY B CA 1
ATOM 1429 C C . GLY B 1 9 ? 68.719 18.299 13.585 1.00 15.05 9 GLY B C 1
ATOM 1430 O O . GLY B 1 9 ? 68.664 17.811 14.715 1.00 14.85 9 GLY B O 1
ATOM 1431 N N . GLU B 1 10 ? 69.851 18.392 12.898 1.00 15.30 10 GLU B N 1
ATOM 1432 C CA . GLU B 1 10 ? 71.098 17.859 13.431 1.00 15.94 10 GLU B CA 1
ATOM 1433 C C . GLU B 1 10 ? 71.669 18.523 14.681 1.00 14.21 10 GLU B C 1
ATOM 1434 O O . GLU B 1 10 ? 71.486 19.718 14.925 1.00 14.02 10 GLU B O 1
ATOM 1440 N N . THR B 1 11 ? 72.376 17.706 15.455 1.00 14.25 11 THR B N 1
ATOM 1441 C CA . THR B 1 11 ? 73.064 18.132 16.668 1.00 14.34 11 THR B CA 1
ATOM 1442 C C . THR B 1 11 ? 74.517 17.738 16.426 1.00 15.50 11 THR B C 1
ATOM 1443 O O . THR B 1 11 ? 74.831 17.111 15.411 1.00 16.99 11 THR B O 1
ATOM 1447 N N . LEU B 1 12 ? 75.397 18.083 17.358 1.00 16.02 12 LEU B N 1
ATOM 1448 C CA . LEU B 1 12 ? 76.808 17.750 17.208 1.00 17.13 12 LEU B CA 1
ATOM 1449 C C . LEU B 1 12 ? 77.083 16.252 17.190 1.00 17.82 12 LEU B C 1
ATOM 1450 O O . LEU B 1 12 ? 78.024 15.802 16.534 1.00 18.59 12 LEU B O 1
ATOM 1455 N N . TRP B 1 13 ? 76.270 15.474 17.897 1.00 17.29 13 TRP B N 1
ATOM 1456 C CA . TRP B 1 13 ? 76.487 14.034 17.932 1.00 18.05 13 TRP B CA 1
ATOM 1457 C C . TRP B 1 13 ? 76.132 13.323 16.631 1.00 20.65 13 TRP B C 1
ATOM 1458 O O . TRP B 1 13 ? 76.405 12.132 16.481 1.00 21.04 13 TRP B O 1
ATOM 1469 N N . ASN B 1 14 ? 75.538 14.048 15.686 1.00 22.61 14 ASN B N 1
ATOM 1470 C CA . ASN B 1 14 ? 75.201 13.452 14.397 1.00 24.09 14 ASN B CA 1
ATOM 1471 C C . ASN B 1 14 ? 76.475 13.371 13.564 1.00 24.48 14 ASN B C 1
ATOM 1472 O O . ASN B 1 14 ? 76.773 12.336 12.971 1.00 24.48 14 ASN B O 1
ATOM 1477 N N . ARG B 1 15 ? 77.229 14.468 13.531 1.00 25.48 15 ARG B N 1
ATOM 1478 C CA . ARG B 1 15 ? 78.475 14.512 12.775 1.00 26.64 15 ARG B CA 1
ATOM 1479 C C . ARG B 1 15 ? 79.560 13.722 13.499 1.00 25.96 15 ARG B C 1
ATOM 1480 O O . ARG B 1 15 ? 80.486 13.210 12.872 1.00 27.24 15 ARG B O 1
ATOM 1488 N N . GLU B 1 16 ? 79.440 13.628 14.821 1.00 24.53 16 GLU B N 1
ATOM 1489 C CA . GLU B 1 16 ? 80.405 12.890 15.631 1.00 23.21 16 GLU B CA 1
ATOM 1490 C C . GLU B 1 16 ? 80.127 11.390 15.621 1.00 21.82 16 GLU B C 1
ATOM 1491 O O . GLU B 1 16 ? 80.991 10.589 15.979 1.00 21.91 16 GLU B O 1
ATOM 1497 N N . GLY B 1 17 ? 78.916 11.016 15.218 1.00 19.27 17 GLY B N 1
ATOM 1498 C CA . GLY B 1 17 ? 78.547 9.613 15.166 1.00 18.36 17 GLY B CA 1
ATOM 1499 C C . GLY B 1 17 ? 78.382 8.961 16.526 1.00 16.88 17 GLY B C 1
ATOM 1500 O O . GLY B 1 17 ? 78.842 7.842 16.743 1.00 17.24 17 GLY B O 1
ATOM 1501 N N . ARG B 1 18 ? 77.719 9.657 17.447 1.00 15.68 18 ARG B N 1
ATOM 1502 C CA . ARG B 1 18 ? 77.493 9.133 18.790 1.00 15.15 18 ARG B CA 1
ATOM 1503 C C . ARG B 1 18 ? 76.016 8.859 19.030 1.00 14.70 18 ARG B C 1
ATOM 1504 O O . ARG B 1 18 ? 75.156 9.599 18.542 1.00 16.19 18 ARG B O 1
ATOM 1512 N N . LEU B 1 19 ? 75.723 7.803 19.783 1.00 13.74 19 LEU B N 1
ATOM 1513 C CA . LEU B 1 19 ? 74.345 7.453 20.099 1.00 13.10 19 LEU B CA 1
ATOM 1514 C C . LEU B 1 19 ? 73.716 8.603 20.874 1.00 13.53 19 LEU B C 1
ATOM 1515 O O . LEU B 1 19 ? 74.221 9.019 21.919 1.00 13.37 19 LEU B O 1
ATOM 1520 N N . LEU B 1 20 ? 72.613 9.116 20.347 1.00 11.75 20 LEU B N 1
ATOM 1521 C CA . LEU B 1 20 ? 71.912 10.238 20.949 1.00 11.39 20 LEU B CA 1
ATOM 1522 C C . LEU B 1 20 ? 70.489 9.842 21.317 1.00 10.78 20 LEU B C 1
ATOM 1523 O O . LEU B 1 20 ? 69.634 9.689 20.441 1.00 12.23 20 LEU B O 1
ATOM 1528 N N . GLY B 1 21 ? 70.233 9.677 22.610 1.00 10.93 21 GLY B N 1
ATOM 1529 C CA . GLY B 1 21 ? 68.912 9.285 23.066 1.00 9.91 21 GLY B CA 1
ATOM 1530 C C . GLY B 1 21 ? 68.259 10.333 23.945 1.00 11.52 21 GLY B C 1
ATOM 1531 O O . GLY B 1 21 ? 67.632 11.263 23.447 1.00 13.41 21 GLY B O 1
ATOM 1532 N N . TRP B 1 22 ? 68.396 10.183 25.258 1.00 11.60 22 TRP B N 1
ATOM 1533 C CA . TRP B 1 22 ? 67.806 11.145 26.178 1.00 9.92 22 TRP B CA 1
ATOM 1534 C C . TRP B 1 22 ? 68.753 12.277 26.558 1.00 11.39 22 TRP B C 1
ATOM 1535 O O . TRP B 1 22 ? 68.371 13.175 27.309 1.00 11.41 22 TRP B O 1
ATOM 1546 N N . THR B 1 23 ? 69.982 12.241 26.048 1.00 10.42 23 THR B N 1
ATOM 1547 C CA . THR B 1 23 ? 70.923 13.327 26.316 1.00 10.59 23 THR B CA 1
ATOM 1548 C C . THR B 1 23 ? 70.292 14.511 25.590 1.00 10.81 23 THR B C 1
ATOM 1549 O O . THR B 1 23 ? 70.068 14.462 24.382 1.00 11.89 23 THR B O 1
ATOM 1553 N N . ASP B 1 24 ? 70.010 15.577 26.328 1.00 11.48 24 ASP B N 1
ATOM 1554 C CA . ASP B 1 24 ? 69.326 16.736 25.765 1.00 11.61 24 ASP B CA 1
ATOM 1555 C C . ASP B 1 24 ? 70.170 17.761 25.006 1.00 10.99 24 ASP B C 1
ATOM 1556 O O . ASP B 1 24 ? 70.252 18.927 25.393 1.00 11.76 24 ASP B O 1
ATOM 1561 N N . LEU B 1 25 ? 70.766 17.334 23.898 1.00 11.29 25 LEU B N 1
ATOM 1562 C CA . LEU B 1 25 ? 71.596 18.223 23.095 1.00 11.19 25 LEU B CA 1
ATOM 1563 C C . LEU B 1 25 ? 70.809 19.247 22.296 1.00 11.83 25 LEU B C 1
ATOM 1564 O O . LEU B 1 25 ? 69.687 18.987 21.860 1.00 12.23 25 LEU B O 1
ATOM 1569 N N . PRO B 1 26 ? 71.397 20.431 22.082 1.00 11.43 26 PRO B N 1
ATOM 1570 C CA . PRO B 1 26 ? 70.731 21.481 21.313 1.00 11.71 26 PRO B CA 1
ATOM 1571 C C . PRO B 1 26 ? 71.026 21.272 19.828 1.00 12.02 26 PRO B C 1
ATOM 1572 O O . PRO B 1 26 ? 71.890 20.476 19.461 1.00 12.34 26 PRO B O 1
ATOM 1576 N N . LEU B 1 27 ? 70.292 21.974 18.975 1.00 12.56 27 LEU B N 1
ATOM 1577 C CA . LEU B 1 27 ? 70.517 21.890 17.540 1.00 12.94 27 LEU B CA 1
ATOM 1578 C C . LEU B 1 27 ? 71.748 22.714 17.191 1.00 13.94 27 LEU B C 1
ATOM 1579 O O . LEU B 1 27 ? 72.093 23.660 17.899 1.00 15.21 27 LEU B O 1
ATOM 1584 N N . THR B 1 28 ? 72.409 22.355 16.099 1.00 14.58 28 THR B N 1
ATOM 1585 C CA . THR B 1 28 ? 73.554 23.124 15.631 1.00 14.77 28 THR B CA 1
ATOM 1586 C C . THR B 1 28 ? 72.927 24.216 14.766 1.00 14.89 28 THR B C 1
ATOM 1587 O O . THR B 1 28 ? 71.713 24.208 14.543 1.00 13.90 28 THR B O 1
ATOM 1591 N N . ALA B 1 29 ? 73.732 25.153 14.279 1.00 14.85 29 ALA B N 1
ATOM 1592 C CA . ALA B 1 29 ? 73.198 26.212 13.434 1.00 15.89 29 ALA B CA 1
ATOM 1593 C C . ALA B 1 29 ? 72.574 25.593 12.183 1.00 15.78 29 ALA B C 1
ATOM 1594 O O . ALA B 1 29 ? 71.554 26.071 11.686 1.00 16.63 29 ALA B O 1
ATOM 1596 N N . GLU B 1 30 ? 73.185 24.526 11.677 1.00 15.88 30 GLU B N 1
ATOM 1597 C CA . GLU B 1 30 ? 72.663 23.855 10.492 1.00 17.10 30 GLU B CA 1
ATOM 1598 C C . GLU B 1 30 ? 71.353 23.145 10.829 1.00 15.79 30 GLU B C 1
ATOM 1599 O O . GLU B 1 30 ? 70.439 23.087 10.005 1.00 14.79 30 GLU B O 1
ATOM 1605 N N . GLY B 1 31 ? 71.270 22.608 12.041 1.00 14.97 31 GLY B N 1
ATOM 1606 C CA . GLY B 1 31 ? 70.056 21.935 12.465 1.00 13.66 31 GLY B CA 1
ATOM 1607 C C . GLY B 1 31 ? 68.909 22.928 12.508 1.00 12.94 31 GLY B C 1
ATOM 1608 O O . GLY B 1 31 ? 67.774 22.598 12.163 1.00 12.92 31 GLY B O 1
ATOM 1609 N N . GLU B 1 32 ? 69.202 24.153 12.935 1.00 13.00 32 GLU B N 1
ATOM 1610 C CA . GLU B 1 32 ? 68.184 25.192 12.995 1.00 13.36 32 GLU B CA 1
ATOM 1611 C C . GLU B 1 32 ? 67.746 25.556 11.582 1.00 13.09 32 GLU B C 1
ATOM 1612 O O . GLU B 1 32 ? 66.569 25.801 11.338 1.00 13.07 32 GLU B O 1
ATOM 1618 N N . ALA B 1 33 ? 68.700 25.588 10.654 1.00 13.35 33 ALA B N 1
ATOM 1619 C CA . ALA B 1 33 ? 68.392 25.904 9.267 1.00 13.10 33 ALA B CA 1
ATOM 1620 C C . ALA B 1 33 ? 67.502 24.807 8.683 1.00 13.88 33 ALA B C 1
ATOM 1621 O O . ALA B 1 33 ? 66.564 25.090 7.936 1.00 14.20 33 ALA B O 1
ATOM 1623 N N . GLN B 1 34 ? 67.791 23.554 9.023 1.00 12.37 34 GLN B N 1
ATOM 1624 C CA . GLN B 1 34 ? 66.981 22.450 8.521 1.00 12.40 34 GLN B CA 1
ATOM 1625 C C . GLN B 1 34 ? 65.549 22.596 9.026 1.00 12.39 34 GLN B C 1
ATOM 1626 O O . GLN B 1 34 ? 64.594 22.371 8.283 1.00 11.79 34 GLN B O 1
ATOM 1632 N N . ALA B 1 35 ? 65.402 22.988 10.289 1.00 10.95 35 ALA B N 1
ATOM 1633 C CA . ALA B 1 35 ? 64.082 23.158 10.884 1.00 11.71 35 ALA B CA 1
ATOM 1634 C C . ALA B 1 35 ? 63.298 24.259 10.182 1.00 11.99 35 ALA B C 1
ATOM 1635 O O . ALA B 1 35 ? 62.109 24.101 9.902 1.00 11.55 35 ALA B O 1
ATOM 1637 N N . ARG B 1 36 ? 63.960 25.374 9.893 1.00 11.99 36 ARG B N 1
ATOM 1638 C CA . ARG B 1 36 ? 63.281 26.479 9.226 1.00 13.08 36 ARG B CA 1
ATOM 1639 C C . ARG B 1 36 ? 62.800 26.075 7.838 1.00 12.49 36 ARG B C 1
ATOM 1640 O O . ARG B 1 36 ? 61.732 26.501 7.396 1.00 14.35 36 ARG B O 1
ATOM 1648 N N . ARG B 1 37 ? 63.583 25.254 7.146 1.00 12.54 37 ARG B N 1
ATOM 1649 C CA . ARG B 1 37 ? 63.187 24.821 5.813 1.00 14.18 37 ARG B CA 1
ATOM 1650 C C . ARG B 1 37 ? 61.890 24.013 5.834 1.00 12.70 37 ARG B C 1
ATOM 1651 O O . ARG B 1 37 ? 61.111 24.060 4.881 1.00 13.56 37 ARG B O 1
ATOM 1659 N N . LEU B 1 38 ? 61.646 23.286 6.920 1.00 12.08 38 LEU B N 1
ATOM 1660 C CA . LEU B 1 38 ? 60.428 22.486 7.031 1.00 12.30 38 LEU B CA 1
ATOM 1661 C C . LEU B 1 38 ? 59.159 23.332 7.079 1.00 12.81 38 LEU B C 1
ATOM 1662 O O . LEU B 1 38 ? 58.071 22.847 6.755 1.00 11.86 38 LEU B O 1
ATOM 1667 N N . LYS B 1 39 ? 59.290 24.596 7.471 1.00 11.75 39 LYS B N 1
ATOM 1668 C CA . LYS B 1 39 ? 58.128 25.472 7.555 1.00 13.08 39 LYS B CA 1
ATOM 1669 C C . LYS B 1 39 ? 57.416 25.594 6.212 1.00 13.23 39 LYS B C 1
ATOM 1670 O O . LYS B 1 39 ? 56.197 25.746 6.160 1.00 15.11 39 LYS B O 1
ATOM 1676 N N . GLY B 1 40 ? 58.179 25.512 5.128 1.00 12.65 40 GLY B N 1
ATOM 1677 C CA . GLY B 1 40 ? 57.589 25.623 3.806 1.00 13.69 40 GLY B CA 1
ATOM 1678 C C . GLY B 1 40 ? 57.095 24.319 3.208 1.00 13.92 40 GLY B C 1
ATOM 1679 O O . GLY B 1 40 ? 56.752 24.272 2.025 1.00 14.40 40 GLY B O 1
ATOM 1680 N N . ALA B 1 41 ? 57.036 23.262 4.012 1.00 12.64 41 ALA B N 1
ATOM 1681 C CA . ALA B 1 41 ? 56.582 21.972 3.507 1.00 12.85 41 ALA B CA 1
ATOM 1682 C C . ALA B 1 41 ? 55.544 21.259 4.368 1.00 12.46 41 ALA B C 1
ATOM 1683 O O . ALA B 1 41 ? 54.582 20.699 3.846 1.00 13.93 41 ALA B O 1
ATOM 1685 N N . LEU B 1 42 ? 55.726 21.276 5.682 1.00 10.21 42 LEU B N 1
ATOM 1686 C CA . LEU B 1 42 ? 54.802 20.577 6.568 1.00 10.00 42 LEU B CA 1
ATOM 1687 C C . LEU B 1 42 ? 53.400 21.169 6.606 1.00 9.81 42 LEU B C 1
ATOM 1688 O O . LEU B 1 42 ? 53.228 22.386 6.646 1.00 11.36 42 LEU B O 1
ATOM 1693 N N . PRO B 1 43 ? 52.373 20.304 6.581 1.00 9.12 43 PRO B N 1
ATOM 1694 C CA . PRO B 1 43 ? 50.982 20.767 6.620 1.00 9.11 43 PRO B CA 1
ATOM 1695 C C . PRO B 1 43 ? 50.638 21.264 8.023 1.00 10.06 43 PRO B C 1
ATOM 1696 O O . PRO B 1 43 ? 51.243 20.830 9.006 1.00 9.93 43 PRO B O 1
ATOM 1700 N N . SER B 1 44 ? 49.663 22.162 8.115 1.00 9.92 44 SER B N 1
ATOM 1701 C CA . SER B 1 44 ? 49.267 22.721 9.406 1.00 10.03 44 SER B CA 1
ATOM 1702 C C . SER B 1 44 ? 48.257 21.865 10.155 1.00 10.79 44 SER B C 1
ATOM 1703 O O . SER B 1 44 ? 47.129 22.292 10.412 1.00 11.89 44 SER B O 1
ATOM 1706 N N . LEU B 1 45 ? 48.681 20.657 10.515 1.00 9.95 45 LEU B N 1
AT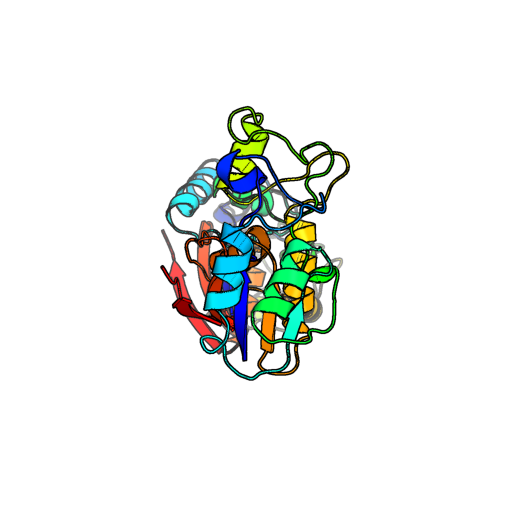OM 1707 C CA . LEU B 1 45 ? 47.846 19.720 11.256 1.00 9.04 45 LEU B CA 1
ATOM 1708 C C . LEU B 1 45 ? 48.199 19.853 12.735 1.00 8.80 45 LEU B C 1
ATOM 1709 O O . LEU B 1 45 ? 49.194 20.488 13.086 1.00 9.81 45 LEU B O 1
ATOM 1714 N N . PRO B 1 46 ? 47.377 19.273 13.623 1.00 8.91 46 PRO B N 1
ATOM 1715 C CA . PRO B 1 46 ? 47.668 19.346 15.058 1.00 9.00 46 PRO B CA 1
ATOM 1716 C C . PRO B 1 46 ? 49.090 18.811 15.251 1.00 8.63 46 PRO B C 1
ATOM 1717 O O . PRO B 1 46 ? 49.460 17.795 14.652 1.00 9.15 46 PRO B O 1
ATOM 1721 N N . ALA B 1 47 ? 49.882 19.483 16.079 1.00 8.26 47 ALA B N 1
ATOM 1722 C CA . ALA B 1 47 ? 51.265 19.076 16.290 1.00 8.80 47 ALA B CA 1
ATOM 1723 C C . ALA B 1 47 ? 51.578 18.536 17.673 1.00 8.73 47 ALA B C 1
ATOM 1724 O O . ALA B 1 47 ? 51.037 19.004 18.678 1.00 9.95 47 ALA B O 1
ATOM 1726 N N . PHE B 1 48 ? 52.468 17.549 17.697 1.00 7.69 48 PHE B N 1
ATOM 1727 C CA . PHE B 1 48 ? 52.936 16.906 18.918 1.00 8.25 48 PHE B CA 1
ATOM 1728 C C . PHE B 1 48 ? 54.445 16.841 18.797 1.00 8.57 48 PHE B C 1
ATOM 1729 O O . PHE B 1 48 ? 54.988 16.835 17.690 1.00 9.06 48 PHE B O 1
ATOM 1737 N N . SER B 1 49 ? 55.127 16.787 19.932 1.00 8.56 49 SER B N 1
ATOM 1738 C CA . SER B 1 49 ? 56.574 16.727 19.895 1.00 8.61 49 SER B CA 1
ATOM 1739 C C . SER B 1 49 ? 57.163 16.047 21.102 1.00 8.69 49 SER B C 1
ATOM 1740 O O . SER B 1 49 ? 56.581 16.049 22.188 1.00 8.73 49 SER B O 1
ATOM 1743 N N . SER B 1 50 ? 58.315 15.436 20.880 1.00 9.09 50 SER B N 1
ATOM 1744 C CA . SER B 1 50 ? 59.082 14.845 21.952 1.00 8.93 50 SER B CA 1
ATOM 1745 C C . SER B 1 50 ? 59.403 16.075 22.811 1.00 9.97 50 SER B C 1
ATOM 1746 O O . SER B 1 50 ? 59.512 17.187 22.291 1.00 10.16 50 SER B O 1
ATOM 1749 N N . ASP B 1 51 ? 59.551 15.885 24.118 1.00 10.56 51 ASP B N 1
ATOM 1750 C CA . ASP B 1 51 ? 59.847 17.009 24.999 1.00 11.14 51 ASP B CA 1
ATOM 1751 C C . ASP B 1 51 ? 61.327 17.381 25.034 1.00 11.29 51 ASP B C 1
ATOM 1752 O O . ASP B 1 51 ? 61.716 18.338 25.709 1.00 12.99 51 ASP B O 1
ATOM 1757 N N . LEU B 1 52 ? 62.153 16.645 24.297 1.00 10.20 52 LEU B N 1
ATOM 1758 C CA . LEU B 1 52 ? 63.577 16.947 24.257 1.00 10.44 52 LEU B CA 1
ATOM 1759 C C . LEU B 1 52 ? 63.798 18.223 23.446 1.00 9.88 52 LEU B C 1
ATOM 1760 O O . LEU B 1 52 ? 63.120 18.474 22.445 1.00 10.44 52 LEU B O 1
ATOM 1765 N N . LEU B 1 53 ? 64.742 19.040 23.897 1.00 11.02 53 LEU B N 1
ATOM 1766 C CA . LEU B 1 53 ? 65.040 20.323 23.274 1.00 10.80 53 LEU B CA 1
ATOM 1767 C C . LEU B 1 53 ? 65.167 20.338 21.755 1.00 10.78 53 LEU B C 1
ATOM 1768 O O . LEU B 1 53 ? 64.563 21.177 21.087 1.00 10.83 53 LEU B O 1
ATOM 1773 N N . ARG B 1 54 ? 65.954 19.424 21.203 1.00 10.66 54 ARG B N 1
ATOM 1774 C CA . ARG B 1 54 ? 66.147 19.406 19.762 1.00 10.22 54 ARG B CA 1
ATOM 1775 C C . ARG B 1 54 ? 64.858 19.215 18.977 1.00 9.58 54 ARG B C 1
ATOM 1776 O O . ARG B 1 54 ? 64.716 19.766 17.885 1.00 10.39 54 ARG B O 1
ATOM 1784 N N . ALA B 1 55 ? 63.924 18.447 19.532 1.00 9.22 55 ALA B N 1
ATOM 1785 C CA . ALA B 1 55 ? 62.645 18.212 18.870 1.00 8.16 55 ALA B CA 1
ATOM 1786 C C . ALA B 1 55 ? 61.753 19.442 19.027 1.00 10.12 55 ALA B C 1
ATOM 1787 O O . ALA B 1 55 ? 61.148 19.906 18.063 1.00 9.46 55 ALA B O 1
ATOM 1789 N N . ARG B 1 56 ? 61.677 19.975 20.244 1.00 9.45 56 ARG B N 1
ATOM 1790 C CA . ARG B 1 56 ? 60.858 21.153 20.511 1.00 10.92 56 ARG B CA 1
ATOM 1791 C C . ARG B 1 56 ? 61.293 22.337 19.658 1.00 10.21 56 ARG B C 1
ATOM 1792 O O . ARG B 1 56 ? 60.461 23.051 19.097 1.00 10.41 56 ARG B O 1
ATOM 1800 N N . ARG B 1 57 ? 62.601 22.541 19.554 1.00 10.33 57 ARG B N 1
ATOM 1801 C CA . ARG B 1 57 ? 63.145 23.648 18.773 1.00 9.59 57 ARG B CA 1
ATOM 1802 C C . ARG B 1 57 ? 62.880 23.463 17.282 1.00 9.70 57 ARG B C 1
ATOM 1803 O O . ARG B 1 57 ? 62.639 24.432 16.560 1.00 10.26 57 ARG B O 1
ATOM 1811 N N . THR B 1 58 ? 62.932 22.219 16.815 1.00 9.17 58 THR B N 1
ATOM 1812 C CA . THR B 1 58 ? 62.652 21.959 15.413 1.00 8.92 58 THR B CA 1
ATOM 1813 C C . THR B 1 58 ? 61.194 22.330 15.148 1.00 8.49 58 THR B C 1
ATOM 1814 O O . THR B 1 58 ? 60.890 22.983 14.152 1.00 9.64 58 THR B O 1
ATOM 1818 N N . ALA B 1 59 ? 60.301 21.936 16.054 1.00 9.05 59 ALA B N 1
ATOM 1819 C CA . ALA B 1 59 ? 58.882 22.248 15.896 1.00 9.27 59 ALA B CA 1
ATOM 1820 C C . ALA B 1 59 ? 58.660 23.753 15.858 1.00 9.54 59 ALA B C 1
ATOM 1821 O O . ALA B 1 59 ? 57.925 24.264 15.006 1.00 10.31 59 ALA B O 1
ATOM 1823 N N . GLU B 1 60 ? 59.301 24.464 16.781 1.00 9.81 60 GLU B N 1
ATOM 1824 C CA . GLU B 1 60 ? 59.167 25.914 16.861 1.00 11.10 60 GLU B CA 1
ATOM 1825 C C . GLU B 1 60 ? 59.642 26.600 15.582 1.00 10.99 60 GLU B C 1
ATOM 1826 O O . GLU B 1 60 ? 58.934 27.431 15.011 1.00 11.31 60 GLU B O 1
ATOM 1832 N N . LEU B 1 61 ? 60.841 26.252 15.128 1.00 10.69 61 LEU B N 1
ATOM 1833 C CA . LEU B 1 61 ? 61.375 26.855 13.915 1.00 10.95 61 LEU B CA 1
ATOM 1834 C C . LEU B 1 61 ? 60.593 26.469 12.659 1.00 10.70 61 LEU B C 1
ATOM 1835 O O . LEU B 1 61 ? 60.624 27.191 11.664 1.00 11.93 61 LEU B O 1
ATOM 1840 N N . ALA B 1 62 ? 59.893 25.337 12.706 1.00 10.22 62 ALA B N 1
ATOM 1841 C CA . ALA B 1 62 ? 59.094 24.895 11.566 1.00 9.82 62 ALA B CA 1
ATOM 1842 C C . ALA B 1 62 ? 57.724 25.569 11.583 1.00 10.18 62 ALA B C 1
ATOM 1843 O O . ALA B 1 62 ? 56.897 25.322 10.707 1.00 10.79 62 ALA B O 1
ATOM 1845 N N . GLY B 1 63 ? 57.489 26.406 12.592 1.00 10.43 63 GLY B N 1
ATOM 1846 C CA . GLY B 1 63 ? 56.236 27.140 12.699 1.00 10.64 63 GLY B CA 1
ATOM 1847 C C . GLY B 1 63 ? 55.103 26.489 13.472 1.00 12.09 63 GLY B C 1
ATOM 1848 O O . GLY B 1 63 ? 53.936 26.839 13.267 1.00 12.95 63 GLY B O 1
ATOM 1849 N N . PHE B 1 64 ? 55.431 25.566 14.371 1.00 10.31 64 PHE B N 1
ATOM 1850 C CA . PHE B 1 64 ? 54.428 24.853 15.162 1.00 10.33 64 PHE B CA 1
ATOM 1851 C C . PHE B 1 64 ? 54.511 25.138 16.667 1.00 11.24 64 PHE B C 1
ATOM 1852 O O . PHE B 1 64 ? 55.536 25.607 17.162 1.00 12.92 64 PHE B O 1
ATOM 1860 N N . SER B 1 65 ? 53.417 24.843 17.372 1.00 11.84 65 SER B N 1
ATOM 1861 C CA . SER B 1 65 ? 53.294 25.010 18.828 1.00 13.24 65 SER B CA 1
ATOM 1862 C C . SER B 1 65 ? 52.752 23.656 19.275 1.00 13.07 65 SER B C 1
ATOM 1863 O O . SER B 1 65 ? 51.556 23.497 19.521 1.00 13.39 65 SER B O 1
ATOM 1866 N N . PRO B 1 66 ? 53.640 22.663 19.414 1.00 11.10 66 PRO B N 1
ATOM 1867 C CA . PRO B 1 66 ? 53.264 21.306 19.804 1.00 11.16 66 PRO B CA 1
ATOM 1868 C C . PRO B 1 66 ? 52.913 20.965 21.239 1.00 11.37 66 PRO B C 1
ATOM 1869 O O . PRO B 1 66 ? 53.365 21.612 22.188 1.00 11.49 66 PRO B O 1
ATOM 1873 N N . ARG B 1 67 ? 52.096 19.924 21.373 1.00 10.55 67 ARG B N 1
ATOM 1874 C CA . ARG B 1 67 ? 51.732 19.375 22.670 1.00 11.52 67 ARG B CA 1
ATOM 1875 C C . ARG B 1 67 ? 52.914 18.436 22.918 1.00 11.37 67 ARG B C 1
ATOM 1876 O O . ARG B 1 67 ? 53.289 17.654 22.038 1.00 10.70 67 ARG B O 1
ATOM 1884 N N . LEU B 1 68 ? 53.512 18.517 24.099 1.00 11.45 68 LEU B N 1
ATOM 1885 C CA . LEU B 1 68 ? 54.676 17.700 24.414 1.00 12.20 68 LEU B CA 1
ATOM 1886 C C . LEU B 1 68 ? 54.343 16.349 25.031 1.00 12.02 68 LEU B C 1
ATOM 1887 O O . LEU B 1 68 ? 53.533 16.255 25.950 1.00 13.58 68 LEU B O 1
ATOM 1892 N N . TYR B 1 69 ? 54.989 15.306 24.513 1.00 11.04 69 TYR B N 1
ATOM 1893 C CA . TYR B 1 69 ? 54.798 13.938 24.977 1.00 11.86 69 TYR B CA 1
ATOM 1894 C C . TYR B 1 69 ? 56.127 13.196 25.067 1.00 12.09 69 TYR B C 1
ATOM 1895 O O . TYR B 1 69 ? 56.824 13.020 24.064 1.00 12.38 69 TYR B O 1
ATOM 1904 N N . PRO B 1 70 ? 56.508 12.761 26.276 1.00 13.32 70 PRO B N 1
ATOM 1905 C CA . PRO B 1 70 ? 57.771 12.034 26.424 1.00 13.17 70 PRO B CA 1
ATOM 1906 C C . PRO B 1 70 ? 57.758 10.717 25.645 1.00 12.38 70 PRO B C 1
ATOM 1907 O O . PRO B 1 70 ? 58.807 10.152 25.346 1.00 11.21 70 PRO B O 1
ATOM 1911 N N . GLU B 1 71 ? 56.563 10.236 25.312 1.00 11.87 71 GLU B N 1
ATOM 1912 C CA . GLU B 1 71 ? 56.433 8.990 24.565 1.00 11.81 71 GLU B CA 1
ATOM 1913 C C . GLU B 1 71 ? 57.059 9.087 23.177 1.00 10.10 71 GLU B C 1
ATOM 1914 O O . GLU B 1 71 ? 57.357 8.066 22.558 1.00 10.46 71 GLU B O 1
ATOM 1920 N N . LEU B 1 72 ? 57.255 10.311 22.689 1.00 9.41 72 LEU B N 1
ATOM 1921 C CA . LEU B 1 72 ? 57.860 10.525 21.378 1.00 8.80 72 LEU B CA 1
ATOM 1922 C C . LEU B 1 72 ? 59.386 10.634 21.434 1.00 8.57 72 LEU B C 1
ATOM 1923 O O . LEU B 1 72 ? 60.043 10.897 20.425 1.00 8.76 72 LEU B O 1
ATOM 1928 N N . ARG B 1 73 ? 59.954 10.440 22.620 1.00 9.33 73 ARG B N 1
ATOM 1929 C CA . ARG B 1 73 ? 61.402 10.502 22.767 1.00 9.89 73 ARG B CA 1
ATOM 1930 C C . ARG B 1 73 ? 62.101 9.344 22.080 1.00 9.71 73 ARG B C 1
ATOM 1931 O O . ARG B 1 73 ? 61.530 8.268 21.903 1.00 10.05 73 ARG B O 1
ATOM 1939 N N . GLU B 1 74 ? 63.358 9.583 21.726 1.00 10.09 74 GLU B N 1
ATOM 1940 C CA . GLU B 1 74 ? 64.212 8.568 21.145 1.00 10.91 74 GLU B CA 1
ATOM 1941 C C . GLU B 1 74 ? 64.388 7.539 22.265 1.00 10.54 74 GLU B C 1
ATOM 1942 O O . GLU B 1 74 ? 64.040 7.796 23.421 1.00 10.94 74 GLU B O 1
ATOM 1948 N N . ILE B 1 75 ? 64.918 6.373 21.933 1.00 10.31 75 ILE B N 1
ATOM 1949 C CA . ILE B 1 75 ? 65.145 5.354 22.947 1.00 10.76 75 ILE B CA 1
ATOM 1950 C C . ILE B 1 75 ? 66.196 5.856 23.950 1.00 10.15 75 ILE B C 1
ATOM 1951 O O . ILE B 1 75 ? 67.097 6.619 23.595 1.00 11.37 75 ILE B O 1
ATOM 1956 N N . HIS B 1 76 ? 66.054 5.449 25.208 1.00 10.18 76 HIS B N 1
ATOM 1957 C CA . HIS B 1 76 ? 67.024 5.831 26.231 1.00 10.85 76 HIS B CA 1
ATOM 1958 C C . HIS B 1 76 ? 68.175 4.831 26.128 1.00 10.03 76 HIS B C 1
ATOM 1959 O O . HIS B 1 76 ? 67.993 3.641 26.398 1.00 11.39 76 HIS B O 1
ATOM 1966 N N . PHE B 1 77 ? 69.351 5.313 25.734 1.00 10.54 77 PHE B N 1
ATOM 1967 C CA . PHE B 1 77 ? 70.518 4.450 25.566 1.00 10.69 77 PHE B CA 1
ATOM 1968 C C . PHE B 1 77 ? 71.249 4.108 26.861 1.00 11.47 77 PHE B C 1
ATOM 1969 O O . PHE B 1 77 ? 72.194 3.319 26.848 1.00 11.31 77 PHE B O 1
ATOM 1977 N N . GLY B 1 78 ? 70.813 4.698 27.971 1.00 10.63 78 GLY B N 1
ATOM 1978 C CA . GLY B 1 78 ? 71.444 4.423 29.250 1.00 11.95 78 GLY B CA 1
ATOM 1979 C C . GLY B 1 78 ? 72.926 4.742 29.242 1.00 11.00 78 GLY B C 1
ATOM 1980 O O . GLY B 1 78 ? 73.338 5.819 28.817 1.00 11.57 78 GLY B O 1
ATOM 1981 N N . ALA B 1 79 ? 73.734 3.794 29.706 1.00 12.26 79 ALA B N 1
ATOM 1982 C CA . ALA B 1 79 ? 75.176 3.993 29.742 1.00 12.16 79 ALA B CA 1
ATOM 1983 C C . ALA B 1 79 ? 75.755 4.183 28.343 1.00 12.93 79 ALA B C 1
ATOM 1984 O O . ALA B 1 79 ? 76.865 4.688 28.190 1.00 14.50 79 ALA B O 1
ATOM 1986 N N . LEU B 1 80 ? 75.005 3.781 27.319 1.00 12.11 80 LEU B N 1
ATOM 1987 C CA . LEU B 1 80 ? 75.480 3.925 25.949 1.00 12.55 80 LEU B CA 1
ATOM 1988 C C . LEU B 1 80 ? 75.249 5.318 25.363 1.00 11.00 80 LEU B C 1
ATOM 1989 O O . LEU B 1 80 ? 75.643 5.585 24.225 1.00 12.58 80 LEU B O 1
ATOM 1994 N N . GLU B 1 81 ? 74.610 6.202 26.129 1.00 11.36 81 GLU B N 1
ATOM 1995 C CA . GLU B 1 81 ? 74.392 7.566 25.651 1.00 11.13 81 GLU B CA 1
ATOM 1996 C C . GLU B 1 81 ? 75.769 8.145 25.340 1.00 10.68 81 GLU B C 1
ATOM 1997 O O . GLU B 1 81 ? 76.679 8.058 26.168 1.00 11.65 81 GLU B O 1
ATOM 2003 N N . GLY B 1 82 ? 75.928 8.725 24.157 1.00 11.28 82 GLY B N 1
ATOM 2004 C CA . GLY B 1 82 ? 77.198 9.323 23.786 1.00 11.54 82 GLY B CA 1
ATOM 2005 C C . GLY B 1 82 ? 78.276 8.394 23.262 1.00 11.86 82 GLY B C 1
ATOM 2006 O O . GLY B 1 82 ? 79.352 8.852 22.870 1.00 13.22 82 GLY B O 1
ATOM 2007 N N . ALA B 1 83 ? 77.998 7.096 23.246 1.00 13.95 83 ALA B N 1
ATOM 2008 C CA . ALA B 1 83 ? 78.971 6.129 22.761 1.00 14.30 83 ALA B CA 1
ATOM 2009 C C . ALA B 1 83 ? 79.128 6.248 21.250 1.00 13.73 83 ALA B C 1
ATOM 2010 O O . ALA B 1 83 ? 78.153 6.480 20.534 1.00 13.99 83 ALA B O 1
ATOM 2012 N N . LEU B 1 84 ? 80.360 6.106 20.770 1.00 14.21 84 LEU B N 1
ATOM 2013 C CA . LEU B 1 84 ? 80.630 6.169 19.340 1.00 15.35 84 LEU B CA 1
ATOM 2014 C C . LEU B 1 84 ? 80.064 4.922 18.678 1.00 16.01 84 LEU B C 1
ATOM 2015 O O . LEU B 1 84 ? 80.310 3.804 19.133 1.00 15.25 84 LEU B O 1
ATOM 2020 N N . TRP B 1 85 ? 79.307 5.114 17.606 1.00 17.23 85 TRP B N 1
ATOM 2021 C CA . TRP B 1 85 ? 78.736 3.984 16.893 1.00 20.35 85 TRP B CA 1
ATOM 2022 C C . TRP B 1 85 ? 79.853 3.062 16.428 1.00 21.08 85 TRP B C 1
ATOM 2023 O O . TRP B 1 85 ? 79.757 1.843 16.555 1.00 21.00 85 TRP B O 1
ATOM 2034 N N . GLU B 1 86 ? 80.918 3.659 15.906 1.00 22.25 86 GLU B N 1
ATOM 2035 C CA . GLU B 1 86 ? 82.058 2.909 15.398 1.00 25.12 86 GLU B CA 1
ATOM 2036 C C . GLU B 1 86 ? 82.639 1.899 16.382 1.00 24.91 86 GLU B C 1
ATOM 2037 O O . GLU B 1 86 ? 83.000 0.788 15.992 1.00 26.21 86 GLU B O 1
ATOM 2043 N N . THR B 1 87 ? 82.726 2.277 17.653 1.00 24.30 87 THR B N 1
ATOM 2044 C CA . THR B 1 87 ? 83.301 1.397 18.664 1.00 24.52 87 THR B CA 1
ATOM 2045 C C . THR B 1 87 ? 82.301 0.596 19.492 1.00 23.05 87 THR B C 1
ATOM 2046 O O . THR B 1 87 ? 82.673 -0.017 20.492 1.00 21.90 87 THR B O 1
ATOM 2050 N N . LEU B 1 88 ? 81.034 0.603 19.088 1.00 21.69 88 LEU B N 1
ATOM 2051 C CA . LEU B 1 88 ? 80.021 -0.152 19.815 1.00 22.46 88 LEU B CA 1
ATOM 2052 C C . LEU B 1 88 ? 80.329 -1.638 19.736 1.00 22.36 88 LEU B C 1
ATOM 2053 O O . LEU B 1 88 ? 80.692 -2.142 18.674 1.00 22.96 88 LEU B O 1
ATOM 2058 N N . ASP B 1 89 ? 80.186 -2.338 20.854 1.00 22.85 89 ASP B N 1
ATOM 2059 C CA . ASP B 1 89 ? 80.446 -3.770 20.859 1.00 24.88 89 ASP B CA 1
ATOM 2060 C C . ASP B 1 89 ? 79.579 -4.409 19.777 1.00 25.38 89 ASP B C 1
ATOM 2061 O O . ASP B 1 89 ? 78.426 -4.017 19.584 1.00 23.97 89 ASP B O 1
ATOM 2066 N N . PRO B 1 90 ? 80.126 -5.398 19.053 1.00 25.71 90 PRO B N 1
ATOM 2067 C CA . PRO B 1 90 ? 79.414 -6.098 17.980 1.00 26.08 90 PRO B CA 1
ATOM 2068 C C . PRO B 1 90 ? 77.990 -6.507 18.332 1.00 26.40 90 PRO B C 1
ATOM 2069 O O . PRO B 1 90 ? 77.084 -6.390 17.504 1.00 26.63 90 PRO B O 1
ATOM 2073 N N . ARG B 1 91 ? 77.791 -6.989 19.555 1.00 26.28 91 ARG B N 1
ATOM 2074 C CA . ARG B 1 91 ? 76.467 -7.416 19.984 1.00 27.14 91 ARG B CA 1
ATOM 2075 C C . ARG B 1 91 ? 75.478 -6.261 19.901 1.00 25.83 91 ARG B C 1
ATOM 2076 O O . ARG B 1 91 ? 74.359 -6.432 19.420 1.00 26.47 91 ARG B O 1
ATOM 2084 N N . TYR B 1 92 ? 75.891 -5.085 20.366 1.00 23.89 92 TYR B N 1
ATOM 2085 C CA . TYR B 1 92 ? 75.020 -3.918 20.323 1.00 21.95 92 TYR B CA 1
ATOM 2086 C C . TYR B 1 92 ? 74.757 -3.501 18.880 1.00 22.27 92 TYR B C 1
ATOM 2087 O O . TYR B 1 92 ? 73.610 -3.268 18.498 1.00 22.23 92 TYR B O 1
ATOM 2096 N N . LYS B 1 93 ? 75.815 -3.404 18.080 1.00 21.94 93 LYS B N 1
ATOM 2097 C CA . LYS B 1 93 ? 75.668 -3.019 16.680 1.00 22.22 93 LYS B CA 1
ATOM 2098 C C . LYS B 1 93 ? 74.712 -3.951 15.953 1.00 22.08 93 LYS B C 1
ATOM 2099 O O . LYS B 1 93 ? 73.803 -3.503 15.256 1.00 20.94 93 LYS B O 1
ATOM 2105 N N . GLU B 1 94 ? 74.931 -5.251 16.118 1.00 21.85 94 GLU B N 1
ATOM 2106 C CA . GLU B 1 94 ? 74.107 -6.261 15.469 1.00 21.97 94 GLU B CA 1
ATOM 2107 C C . GLU B 1 94 ? 72.643 -6.117 15.871 1.00 20.07 94 GLU B C 1
ATOM 2108 O O . GLU B 1 94 ? 71.752 -6.212 15.030 1.00 18.64 94 GLU B O 1
ATOM 2114 N N . ALA B 1 95 ? 72.401 -5.889 17.158 1.00 18.50 95 ALA B N 1
ATOM 2115 C CA . ALA B 1 95 ? 71.039 -5.735 17.660 1.00 17.82 95 ALA B CA 1
ATOM 2116 C C . ALA B 1 95 ? 70.361 -4.497 17.077 1.00 17.84 95 ALA B C 1
ATOM 2117 O O . ALA B 1 95 ? 69.195 -4.547 16.692 1.00 16.51 95 ALA B O 1
ATOM 2119 N N . LEU B 1 96 ? 71.086 -3.386 17.015 1.00 16.94 96 LEU B N 1
ATOM 2120 C CA . LEU B 1 96 ? 70.525 -2.155 16.472 1.00 17.52 96 LEU B CA 1
ATOM 2121 C C . LEU B 1 96 ? 70.275 -2.274 14.971 1.00 18.39 96 LEU B C 1
ATOM 2122 O O . LEU B 1 96 ? 69.323 -1.699 14.441 1.00 17.26 96 LEU B O 1
ATOM 2127 N N . LEU B 1 97 ? 71.127 -3.030 14.288 1.00 18.70 97 LEU B N 1
ATOM 2128 C CA . LEU B 1 97 ? 70.980 -3.232 12.853 1.00 19.75 97 LEU B CA 1
ATOM 2129 C C . LEU B 1 97 ? 69.764 -4.104 12.535 1.00 18.89 97 LEU B C 1
ATOM 2130 O O . LEU B 1 97 ? 69.028 -3.823 11.589 1.00 19.11 97 LEU B O 1
ATOM 2135 N N . ARG B 1 98 ? 69.550 -5.151 13.329 1.00 18.06 98 ARG B N 1
ATOM 2136 C CA . ARG B 1 98 ? 68.419 -6.054 13.124 1.00 18.91 98 ARG B CA 1
ATOM 2137 C C . ARG B 1 98 ? 67.158 -5.535 13.817 1.00 17.97 98 ARG B C 1
ATOM 2138 O O . ARG B 1 98 ? 66.060 -6.050 13.599 1.00 17.88 98 ARG B O 1
ATOM 2146 N N . PHE B 1 99 ? 67.333 -4.515 14.649 1.00 16.06 99 PHE B N 1
ATOM 2147 C CA . PHE B 1 99 ? 66.248 -3.893 15.402 1.00 14.51 99 PHE B CA 1
ATOM 2148 C C . PHE B 1 99 ? 65.574 -4.861 16.372 1.00 15.52 99 PHE B C 1
ATOM 2149 O O . PHE B 1 99 ? 64.348 -4.946 16.428 1.00 15.65 99 PHE B O 1
ATOM 2157 N N . GLN B 1 100 ? 66.387 -5.593 17.131 1.00 14.31 100 GLN B N 1
ATOM 2158 C CA . GLN B 1 100 ? 65.880 -6.531 18.127 1.00 14.22 100 GLN B CA 1
ATOM 2159 C C . GLN B 1 100 ? 66.967 -7.003 19.090 1.00 15.10 100 GLN B C 1
ATOM 2160 O O . GLN B 1 100 ? 68.114 -7.198 18.694 1.00 15.96 100 GLN B O 1
ATOM 2166 N N . GLY B 1 101 ? 66.591 -7.182 20.354 1.00 16.08 101 GLY B N 1
ATOM 2167 C CA . GLY B 1 101 ? 67.533 -7.652 21.356 1.00 17.36 101 GLY B CA 1
ATOM 2168 C C . GLY B 1 101 ? 68.545 -6.616 21.798 1.00 17.96 101 GLY B C 1
ATOM 2169 O O . GLY B 1 101 ? 69.747 -6.891 21.851 1.00 17.90 101 GLY B O 1
ATOM 2170 N N . PHE B 1 102 ? 68.056 -5.424 22.119 1.00 19.03 102 PHE B N 1
ATOM 2171 C CA . PHE B 1 102 ? 68.907 -4.326 22.562 1.00 18.60 102 PHE B CA 1
ATOM 2172 C C . PHE B 1 102 ? 68.373 -3.772 23.878 1.00 18.91 102 PHE B C 1
ATOM 2173 O O . PHE B 1 102 ? 67.276 -3.220 23.925 1.00 20.13 102 PHE B O 1
ATOM 2181 N N . HIS B 1 103 ? 69.142 -3.925 24.951 1.00 20.66 103 HIS B N 1
ATOM 2182 C CA . HIS B 1 103 ? 68.721 -3.414 26.250 1.00 21.72 103 HIS B CA 1
ATOM 2183 C C . HIS B 1 103 ? 69.946 -2.984 27.046 1.00 22.05 103 HIS B C 1
ATOM 2184 O O . HIS B 1 103 ? 70.414 -3.702 27.933 1.00 23.77 103 HIS B O 1
ATOM 2191 N N . PRO B 1 104 ? 70.479 -1.795 26.735 1.00 21.52 104 PRO B N 1
ATOM 2192 C CA . PRO B 1 104 ? 71.657 -1.232 27.397 1.00 21.56 104 PRO B CA 1
ATOM 2193 C C . PRO B 1 104 ? 71.451 -1.001 28.890 1.00 20.73 104 PRO B C 1
ATOM 2194 O O . PRO B 1 104 ? 70.345 -0.701 29.336 1.00 20.25 104 PRO B O 1
ATOM 2198 N N . PRO B 1 105 ? 72.521 -1.150 29.687 1.00 20.74 105 PRO B N 1
ATOM 2199 C CA . PRO B 1 105 ? 72.409 -0.941 31.132 1.00 20.09 105 PRO B CA 1
ATOM 2200 C C . PRO B 1 105 ? 71.971 0.490 31.421 1.00 17.65 105 PRO B C 1
ATOM 2201 O O . PRO B 1 105 ? 72.490 1.430 30.823 1.00 18.27 105 PRO B O 1
ATOM 2205 N N . GLY B 1 106 ? 71.013 0.641 32.329 1.00 17.99 106 GLY B N 1
ATOM 2206 C CA . GLY B 1 106 ? 70.524 1.961 32.686 1.00 17.94 106 GLY B CA 1
ATOM 2207 C C . GLY B 1 106 ? 69.611 2.606 31.658 1.00 17.31 106 GLY B C 1
ATOM 2208 O O . GLY B 1 106 ? 69.176 3.742 31.846 1.00 17.88 106 GLY B O 1
ATOM 2209 N N . GLY B 1 107 ? 69.315 1.892 30.575 1.00 17.30 107 GLY B N 1
ATOM 2210 C CA . GLY B 1 107 ? 68.456 2.446 29.542 1.00 16.95 107 GLY B CA 1
ATOM 2211 C C . GLY B 1 107 ? 67.182 1.654 29.317 1.00 17.15 107 GLY B C 1
ATOM 2212 O O . GLY B 1 107 ? 66.738 0.914 30.192 1.00 18.98 107 GLY B O 1
ATOM 2213 N N . GLU B 1 108 ? 66.596 1.823 28.135 1.00 16.16 108 GLU B N 1
ATOM 2214 C CA . GLU B 1 108 ? 65.363 1.134 27.755 1.00 17.53 108 GLU B CA 1
ATOM 2215 C C . GLU B 1 108 ? 65.660 0.005 26.786 1.00 15.78 108 GLU B C 1
ATOM 2216 O O . GLU B 1 108 ? 66.627 0.061 26.029 1.00 16.64 108 GLU B O 1
ATOM 2222 N N . SER B 1 109 ? 64.805 -1.010 26.792 1.00 18.72 109 SER B N 1
ATOM 2223 C CA . SER B 1 109 ? 64.961 -2.116 25.863 1.00 18.75 109 SER B CA 1
ATOM 2224 C C . SER B 1 109 ? 64.294 -1.640 24.576 1.00 18.60 109 SER B C 1
ATOM 2225 O O . SER B 1 109 ? 63.421 -0.769 24.611 1.00 17.24 109 SER B O 1
ATOM 2228 N N . LEU B 1 110 ? 64.711 -2.188 23.442 1.00 17.78 110 LEU B N 1
ATOM 2229 C CA . LEU B 1 110 ? 64.118 -1.795 22.173 1.00 18.53 110 LEU B CA 1
ATOM 2230 C C . LEU B 1 110 ? 62.636 -2.176 22.170 1.00 18.92 110 LEU B C 1
ATOM 2231 O O . LEU B 1 110 ? 61.813 -1.500 21.548 1.00 17.22 110 LEU B O 1
ATOM 2236 N N . SER B 1 111 ? 62.296 -3.250 22.877 1.00 18.37 111 SER B N 1
ATOM 2237 C CA . SER B 1 111 ? 60.907 -3.697 22.946 1.00 18.90 111 SER B CA 1
ATOM 2238 C C . SER B 1 111 ? 60.054 -2.714 23.748 1.00 18.66 111 SER B C 1
ATOM 2239 O O . SER B 1 111 ? 58.927 -2.401 23.358 1.00 17.94 111 SER B O 1
ATOM 2242 N N . ALA B 1 112 ? 60.590 -2.227 24.864 1.00 17.39 112 ALA B N 1
ATOM 2243 C CA . ALA B 1 112 ? 59.869 -1.270 25.700 1.00 16.01 112 ALA B CA 1
ATOM 2244 C C . ALA B 1 112 ? 59.713 0.044 24.936 1.00 14.90 112 ALA B C 1
ATOM 2245 O O . ALA B 1 112 ? 58.695 0.726 25.047 1.00 15.45 112 ALA B O 1
ATOM 2247 N N . PHE B 1 113 ? 60.740 0.388 24.167 1.00 14.30 113 PHE B N 1
ATOM 2248 C CA . PHE B 1 113 ? 60.739 1.599 23.355 1.00 12.04 113 PHE B CA 1
ATOM 2249 C C . PHE B 1 113 ? 59.596 1.529 22.339 1.00 12.57 113 PHE B C 1
ATOM 2250 O O . PHE B 1 113 ? 58.797 2.461 22.210 1.00 11.94 113 PHE B O 1
ATOM 2258 N N . GLN B 1 114 ? 59.514 0.417 21.618 1.00 12.46 114 GLN B N 1
ATOM 2259 C CA . GLN B 1 114 ? 58.460 0.260 20.626 1.00 12.21 114 GLN B CA 1
ATOM 2260 C C . GLN B 1 114 ? 57.075 0.262 21.259 1.00 12.92 114 GLN B C 1
ATOM 2261 O O . GLN B 1 114 ? 56.127 0.803 20.688 1.00 13.08 114 GLN B O 1
ATOM 2267 N N . GLU B 1 115 ? 56.949 -0.337 22.438 1.00 13.92 115 GLU B N 1
ATOM 2268 C CA . GLU B 1 115 ? 55.662 -0.376 23.125 1.00 15.55 115 GLU B CA 1
ATOM 2269 C C . GLU B 1 115 ? 55.185 1.048 23.385 1.00 15.44 115 GLU B C 1
ATOM 2270 O O . GLU B 1 115 ? 54.026 1.385 23.155 1.00 15.21 115 GLU B O 1
ATOM 2276 N N . ARG B 1 116 ? 56.106 1.871 23.869 1.00 14.18 116 ARG B N 1
ATOM 2277 C CA . ARG B 1 116 ? 55.863 3.271 24.182 1.00 15.34 116 ARG B CA 1
ATOM 2278 C C . ARG B 1 116 ? 55.430 4.070 22.944 1.00 12.86 116 ARG B C 1
ATOM 2279 O O . ARG B 1 116 ? 54.445 4.818 22.967 1.00 13.12 116 ARG B O 1
ATOM 2287 N N . VAL B 1 117 ? 56.174 3.900 21.862 1.00 12.29 117 VAL B N 1
ATOM 2288 C CA . VAL B 1 117 ? 55.887 4.601 20.622 1.00 12.17 117 VAL B CA 1
ATOM 2289 C C . VAL B 1 117 ? 54.540 4.210 20.023 1.00 11.75 117 VAL B C 1
ATOM 2290 O O . VAL B 1 117 ? 53.719 5.068 19.702 1.00 11.46 117 VAL B O 1
ATOM 2294 N N . PHE B 1 118 ? 54.296 2.915 19.887 1.00 12.71 118 PHE B N 1
ATOM 2295 C CA . PHE B 1 118 ? 53.044 2.483 19.292 1.00 12.24 118 PHE B CA 1
ATOM 2296 C C . PHE B 1 118 ? 51.816 2.733 20.163 1.00 12.38 118 PHE B C 1
ATOM 2297 O O . PHE B 1 118 ? 50.716 2.909 19.647 1.00 11.78 118 PHE B O 1
ATOM 2305 N N . ARG B 1 119 ? 51.993 2.786 21.478 1.00 13.64 119 ARG B N 1
ATOM 2306 C CA . ARG B 1 119 ? 50.864 3.087 22.352 1.00 12.96 119 ARG B CA 1
ATOM 2307 C C . ARG B 1 119 ? 50.448 4.536 22.064 1.00 13.20 119 ARG B C 1
ATOM 2308 O O . ARG B 1 119 ? 49.258 4.853 21.965 1.00 13.72 119 ARG B O 1
ATOM 2316 N N . PHE B 1 120 ? 51.439 5.412 21.921 1.00 12.24 120 PHE B N 1
ATOM 2317 C CA . PHE B 1 120 ? 51.172 6.812 21.624 1.00 11.65 120 PHE B CA 1
ATOM 2318 C C . PHE B 1 120 ? 50.477 6.950 20.267 1.00 11.10 120 PHE B C 1
ATOM 2319 O O . PHE B 1 120 ? 49.483 7.656 20.144 1.00 11.95 120 PHE B O 1
ATOM 2327 N N . LEU B 1 121 ? 51.008 6.275 19.251 1.00 11.39 121 LEU B N 1
ATOM 2328 C CA . LEU B 1 121 ? 50.428 6.350 17.914 1.00 11.96 121 LEU B CA 1
ATOM 2329 C C . LEU B 1 121 ? 48.990 5.846 17.849 1.00 13.03 121 LEU B C 1
ATOM 2330 O O . LEU B 1 121 ? 48.143 6.458 17.193 1.00 12.98 121 LEU B O 1
ATOM 2335 N N . GLU B 1 122 ? 48.703 4.740 18.525 1.00 14.07 122 GLU B N 1
ATOM 2336 C CA . GLU B 1 122 ? 47.348 4.199 18.501 1.00 17.06 122 GLU B CA 1
ATOM 2337 C C . GLU B 1 122 ? 46.373 5.110 19.241 1.00 16.71 122 GLU B C 1
ATOM 2338 O O . GLU B 1 122 ? 45.165 5.065 19.000 1.00 18.91 122 GLU B O 1
ATOM 2344 N N . GLY B 1 123 ? 46.902 5.943 20.131 1.00 14.74 123 GLY B N 1
ATOM 2345 C CA . GLY B 1 123 ? 46.066 6.857 20.887 1.00 12.86 123 GLY B CA 1
ATOM 2346 C C . GLY B 1 123 ? 45.680 8.122 20.137 1.00 11.66 123 GLY B C 1
ATOM 2347 O O . GLY B 1 123 ? 44.763 8.830 20.546 1.00 12.92 123 GLY B O 1
ATOM 2348 N N . LEU B 1 124 ? 46.373 8.419 19.043 1.00 10.63 124 LEU B N 1
ATOM 2349 C CA . LEU B 1 124 ? 46.059 9.615 18.270 1.00 9.89 124 LEU B CA 1
ATOM 2350 C C . LEU B 1 124 ? 44.636 9.535 17.723 1.00 9.84 124 LEU B C 1
ATOM 2351 O O . LEU B 1 124 ? 44.187 8.479 17.273 1.00 11.63 124 LEU B O 1
ATOM 2356 N N . LYS B 1 125 ? 43.933 10.665 17.754 1.00 10.30 125 LYS B N 1
ATOM 2357 C CA . LYS B 1 125 ? 42.544 10.712 17.317 1.00 11.15 125 LYS B CA 1
ATOM 2358 C C . LYS B 1 125 ? 42.280 11.569 16.089 1.00 10.41 125 LYS B C 1
ATOM 2359 O O . LYS B 1 125 ? 41.128 11.773 15.701 1.00 11.23 125 LYS B O 1
ATOM 2365 N N . ALA B 1 126 ? 43.344 12.060 15.471 1.00 9.13 126 ALA B N 1
ATOM 2366 C CA . ALA B 1 126 ? 43.218 12.881 14.280 1.00 8.84 126 ALA B CA 1
ATOM 2367 C C . ALA B 1 126 ? 44.584 12.977 13.619 1.00 8.83 126 ALA B C 1
ATOM 2368 O O . ALA B 1 126 ? 45.603 12.663 14.239 1.00 9.24 126 ALA B O 1
ATOM 2370 N N . PRO B 1 127 ? 44.622 13.380 12.339 1.00 8.06 127 PRO B N 1
ATOM 2371 C CA . PRO B 1 127 ? 45.898 13.514 11.632 1.00 9.18 127 PRO B CA 1
ATOM 2372 C C . PRO B 1 127 ? 46.789 14.449 12.436 1.00 8.78 127 PRO B C 1
ATOM 2373 O O . PRO B 1 127 ? 46.293 15.326 13.155 1.00 9.20 127 PRO B O 1
ATOM 2377 N N . ALA B 1 128 ? 48.099 14.279 12.315 1.00 7.12 128 ALA B N 1
ATOM 2378 C CA . ALA B 1 128 ? 49.012 15.095 13.091 1.00 7.82 128 ALA B CA 1
ATOM 2379 C C . ALA B 1 128 ? 50.411 15.150 12.516 1.00 7.03 128 ALA B C 1
ATOM 2380 O O . ALA B 1 128 ? 50.785 14.333 11.671 1.00 7.49 128 ALA B O 1
ATOM 2382 N N . VAL B 1 129 ? 51.173 16.129 12.995 1.00 7.46 129 VAL B N 1
ATOM 2383 C CA . VAL B 1 129 ? 52.577 16.285 12.631 1.00 7.62 129 VAL B CA 1
ATOM 2384 C C . VAL B 1 129 ? 53.288 15.953 13.941 1.00 7.61 129 VAL B C 1
ATOM 2385 O O . VAL B 1 129 ? 52.980 16.537 14.995 1.00 7.74 129 VAL B O 1
ATOM 2389 N N . LEU B 1 130 ? 54.208 14.995 13.878 1.00 6.97 130 LEU B N 1
ATOM 2390 C CA . LEU B 1 130 ? 54.940 14.530 15.050 1.00 7.06 130 LEU B CA 1
ATOM 2391 C C . LEU B 1 130 ? 56.427 14.849 14.958 1.00 7.74 130 LEU B C 1
ATOM 2392 O O . LEU B 1 130 ? 57.136 14.307 14.107 1.00 7.68 130 LEU B O 1
ATOM 2397 N N . PHE B 1 131 ? 56.899 15.735 15.830 1.00 7.24 131 PHE B N 1
ATOM 2398 C CA . PHE B 1 131 ? 58.313 16.094 15.852 1.00 8.20 131 PHE B CA 1
ATOM 2399 C C . PHE B 1 131 ? 58.973 15.103 16.778 1.00 7.94 131 PHE B C 1
ATOM 2400 O O . PHE B 1 131 ? 58.714 15.075 17.982 1.00 8.92 131 PHE B O 1
ATOM 2408 N N . THR B 1 132 ? 59.833 14.281 16.198 1.00 7.49 132 THR B N 1
ATOM 2409 C CA . THR B 1 132 ? 60.442 13.223 16.959 1.00 8.06 132 THR B CA 1
ATOM 2410 C C . THR B 1 132 ? 61.888 12.909 16.581 1.00 7.46 132 THR B C 1
ATOM 2411 O O . THR B 1 132 ? 62.634 13.803 16.169 1.00 8.40 132 THR B O 1
ATOM 2415 N N . HIS B 1 133 ? 62.272 11.642 16.711 1.00 8.03 133 HIS B N 1
ATOM 2416 C CA . HIS B 1 133 ? 63.655 11.224 16.505 1.00 8.69 133 HIS B CA 1
ATOM 2417 C C . HIS B 1 133 ? 63.848 10.074 15.527 1.00 8.78 133 HIS B C 1
ATOM 2418 O O . HIS B 1 133 ? 62.906 9.350 15.210 1.00 8.26 133 HIS B O 1
ATOM 2425 N N . GLY B 1 134 ? 65.090 9.895 15.086 1.00 8.92 134 GLY B N 1
ATOM 2426 C CA . GLY B 1 134 ? 65.408 8.839 14.141 1.00 9.23 134 GLY B CA 1
ATOM 2427 C C . GLY B 1 134 ? 64.909 7.452 14.501 1.00 10.20 134 GLY B C 1
ATOM 2428 O O . GLY B 1 134 ? 64.352 6.760 13.652 1.00 10.23 134 GLY B O 1
ATOM 2429 N N . GLY B 1 135 ? 65.098 7.033 15.748 1.00 9.20 135 GLY B N 1
ATOM 2430 C CA . GLY B 1 135 ? 64.659 5.711 16.154 1.00 9.64 135 GLY B CA 1
ATOM 2431 C C . GLY B 1 135 ? 63.156 5.531 16.091 1.00 9.26 135 GLY B C 1
ATOM 2432 O O . GLY B 1 135 ? 62.663 4.437 15.811 1.00 10.66 135 GLY B O 1
ATOM 2433 N N . VAL B 1 136 ? 62.422 6.605 16.370 1.00 10.02 136 VAL B N 1
ATOM 2434 C CA . VAL B 1 136 ? 60.966 6.565 16.336 1.00 9.48 136 VAL B CA 1
ATOM 2435 C C . VAL B 1 136 ? 60.487 6.474 14.888 1.00 8.89 136 VAL B C 1
ATOM 2436 O O . VAL B 1 136 ? 59.614 5.665 14.561 1.00 9.31 136 VAL B O 1
ATOM 2440 N N . VAL B 1 137 ? 61.068 7.293 14.019 1.00 8.57 137 VAL B N 1
ATOM 2441 C CA . VAL B 1 137 ? 60.705 7.260 12.606 1.00 9.49 137 VAL B CA 1
ATOM 2442 C C . VAL B 1 137 ? 61.033 5.868 12.059 1.00 8.99 137 VAL B C 1
ATOM 2443 O O . VAL B 1 137 ? 60.245 5.286 11.308 1.00 9.73 137 VAL B O 1
ATOM 2447 N N . ARG B 1 138 ? 62.182 5.325 12.459 1.00 9.13 138 ARG B N 1
ATOM 2448 C CA . ARG B 1 138 ? 62.603 4.007 12.001 1.00 10.62 138 ARG B CA 1
ATOM 2449 C C . ARG B 1 138 ? 61.620 2.933 12.454 1.00 9.87 138 ARG B C 1
ATOM 2450 O O . ARG B 1 138 ? 61.256 2.052 11.677 1.00 10.26 138 ARG B O 1
ATOM 2458 N N . ALA B 1 139 ? 61.182 2.999 13.707 1.00 10.30 139 ALA B N 1
ATOM 2459 C CA . ALA B 1 139 ? 60.241 2.009 14.214 1.00 10.81 139 ALA B CA 1
ATOM 2460 C C . ALA B 1 139 ? 58.941 2.024 13.408 1.00 9.74 139 ALA B C 1
ATOM 2461 O O . ALA B 1 139 ? 58.402 0.972 13.066 1.00 10.74 139 ALA B O 1
ATOM 2463 N N . VAL B 1 140 ? 58.446 3.214 13.089 1.00 9.61 140 VAL B N 1
ATOM 2464 C CA . VAL B 1 140 ? 57.201 3.337 12.336 1.00 10.49 140 VAL B CA 1
ATOM 2465 C C . VAL B 1 140 ? 57.357 2.834 10.904 1.00 10.21 140 VAL B C 1
ATOM 2466 O O . VAL B 1 140 ? 56.508 2.090 10.410 1.00 10.98 140 VAL B O 1
ATOM 2470 N N . LEU B 1 141 ? 58.436 3.229 10.241 1.00 9.42 141 LEU B N 1
ATOM 2471 C CA . LEU B 1 141 ? 58.674 2.784 8.873 1.00 9.93 141 LEU B CA 1
ATOM 2472 C C . LEU B 1 141 ? 58.815 1.266 8.819 1.00 10.77 141 LEU B C 1
ATOM 2473 O O . LEU B 1 141 ? 58.245 0.622 7.938 1.00 10.13 141 LEU B O 1
ATOM 2478 N N . ARG B 1 142 ? 59.558 0.690 9.759 1.00 9.85 142 ARG B N 1
ATOM 2479 C CA . ARG B 1 142 ? 59.730 -0.759 9.780 1.00 10.15 142 ARG B CA 1
ATOM 2480 C C . ARG B 1 142 ? 58.389 -1.457 9.994 1.00 10.05 142 ARG B C 1
ATOM 2481 O O . ARG B 1 142 ? 58.143 -2.531 9.438 1.00 9.86 142 ARG B O 1
ATOM 2489 N N . ALA B 1 143 ? 57.515 -0.852 10.791 1.00 9.28 143 ALA B N 1
ATOM 2490 C CA . ALA B 1 143 ? 56.204 -1.434 11.054 1.00 9.49 143 ALA B CA 1
ATOM 2491 C C . ALA B 1 143 ? 55.382 -1.490 9.772 1.00 11.09 143 ALA B C 1
ATOM 2492 O O . ALA B 1 143 ? 54.486 -2.327 9.628 1.00 13.43 143 ALA B O 1
ATOM 2494 N N . LEU B 1 144 ? 55.694 -0.593 8.843 1.00 10.48 144 LEU B N 1
ATOM 2495 C CA . LEU B 1 144 ? 54.987 -0.520 7.573 1.00 11.07 144 LEU B CA 1
ATOM 2496 C C . LEU B 1 144 ? 55.717 -1.287 6.476 1.00 12.25 144 LEU B C 1
ATOM 2497 O O . LEU B 1 144 ? 55.335 -1.222 5.310 1.00 14.32 144 LEU B O 1
ATOM 2502 N N . GLY B 1 145 ? 56.764 -2.014 6.858 1.00 11.32 145 GLY B N 1
ATOM 2503 C CA . GLY B 1 145 ? 57.520 -2.802 5.900 1.00 11.80 145 GLY B CA 1
ATOM 2504 C C . GLY B 1 145 ? 58.549 -2.050 5.083 1.00 13.18 145 GLY B C 1
ATOM 2505 O O . GLY B 1 145 ? 58.973 -2.526 4.027 1.00 13.86 145 GLY B O 1
ATOM 2506 N N . GLU B 1 146 ? 58.976 -0.888 5.564 1.00 12.49 146 GLU B N 1
ATOM 2507 C CA . GLU B 1 146 ? 59.950 -0.086 4.832 1.00 14.88 146 GLU B CA 1
ATOM 2508 C C . GLU B 1 146 ? 61.242 0.118 5.614 1.00 16.91 146 GLU B C 1
ATOM 2509 O O . GLU B 1 146 ? 61.283 -0.081 6.828 1.00 16.89 146 GLU B O 1
ATOM 2515 N N . ASP B 1 147 ? 62.299 0.500 4.904 1.00 18.84 147 ASP B N 1
ATOM 2516 C CA . ASP B 1 147 ? 63.581 0.781 5.537 1.00 22.79 147 ASP B CA 1
ATOM 2517 C C . ASP B 1 147 ? 63.308 2.048 6.338 1.00 22.95 147 ASP B C 1
ATOM 2518 O O . ASP B 1 147 ? 62.773 3.020 5.800 1.00 22.33 147 ASP B O 1
ATOM 2523 N N . GLY B 1 148 ? 63.675 2.044 7.614 1.00 23.96 148 GLY B N 1
ATOM 2524 C CA . GLY B 1 148 ? 63.391 3.193 8.456 1.00 24.46 148 GLY B CA 1
ATOM 2525 C C . GLY B 1 148 ? 64.412 4.298 8.642 1.00 24.41 148 GLY B C 1
ATOM 2526 O O . GLY B 1 148 ? 64.235 5.133 9.524 1.00 24.55 148 GLY B O 1
ATOM 2527 N N . LEU B 1 149 ? 65.462 4.336 7.829 1.00 24.65 149 LEU B N 1
ATOM 2528 C CA . LEU B 1 149 ? 66.472 5.381 7.982 1.00 25.84 149 LEU B CA 1
ATOM 2529 C C . LEU B 1 149 ? 66.126 6.660 7.216 1.00 25.54 149 LEU B C 1
ATOM 2530 O O . LEU B 1 149 ? 65.869 6.623 6.012 1.00 26.37 149 LEU B O 1
ATOM 2535 N N . VAL B 1 150 ? 66.118 7.787 7.925 1.00 23.91 150 VAL B N 1
ATOM 2536 C CA . VAL B 1 150 ? 65.825 9.087 7.320 1.00 22.48 150 VAL B CA 1
ATOM 2537 C C . VAL B 1 150 ? 66.802 10.130 7.864 1.00 21.20 150 VAL B C 1
ATOM 2538 O O . VAL B 1 150 ? 67.216 10.061 9.019 1.00 21.72 150 VAL B O 1
ATOM 2542 N N . PRO B 1 151 ? 67.184 11.111 7.031 1.00 19.84 151 PRO B N 1
ATOM 2543 C CA . PRO B 1 151 ? 68.121 12.174 7.415 1.00 18.94 151 PRO B CA 1
ATOM 2544 C C . PRO B 1 151 ? 67.588 13.169 8.441 1.00 17.73 151 PRO B C 1
ATOM 2545 O O . PRO B 1 151 ? 66.381 13.381 8.551 1.00 14.93 151 PRO B O 1
ATOM 2549 N N . PRO B 1 152 ? 68.490 13.796 9.212 1.00 17.39 152 PRO B N 1
ATOM 2550 C CA . PRO B 1 152 ? 68.040 14.773 10.206 1.00 16.74 152 PRO B CA 1
ATOM 2551 C C . PRO B 1 152 ? 67.346 15.915 9.467 1.00 14.81 152 PRO B C 1
ATOM 2552 O O . PRO B 1 152 ? 67.772 16.303 8.378 1.00 16.95 152 PRO B O 1
ATOM 2556 N N . GLY B 1 153 ? 66.274 16.443 10.046 1.00 13.98 153 GLY B N 1
ATOM 2557 C CA . GLY B 1 153 ? 65.567 17.539 9.411 1.00 13.87 153 GLY B CA 1
ATOM 2558 C C . GLY B 1 153 ? 64.655 17.129 8.270 1.00 13.38 153 GLY B C 1
ATOM 2559 O O . GLY B 1 153 ? 64.144 17.980 7.541 1.00 15.22 153 GLY B O 1
ATOM 2560 N N . SER B 1 154 ? 64.447 15.829 8.099 1.00 12.67 154 SER B N 1
ATOM 2561 C CA . SER B 1 154 ? 63.578 15.350 7.031 1.00 12.48 154 SER B CA 1
ATOM 2562 C C . SER B 1 154 ? 62.307 14.768 7.627 1.00 10.50 154 SER B C 1
ATOM 2563 O O . SER B 1 154 ? 62.178 14.632 8.844 1.00 11.51 154 SER B O 1
ATOM 2566 N N . ALA B 1 155 ? 61.361 14.417 6.770 1.00 9.93 155 ALA B N 1
ATOM 2567 C CA . ALA B 1 155 ? 60.115 13.867 7.262 1.00 10.44 155 ALA B CA 1
ATOM 2568 C C . ALA B 1 155 ? 59.549 12.809 6.346 1.00 9.99 155 ALA B C 1
ATOM 2569 O O . ALA B 1 155 ? 59.945 12.684 5.186 1.00 10.50 155 ALA B O 1
ATOM 2571 N N . VAL B 1 156 ? 58.623 12.036 6.888 1.00 9.12 156 VAL B N 1
ATOM 2572 C CA . VAL B 1 156 ? 57.953 11.011 6.117 1.00 9.18 156 VAL B CA 1
ATOM 2573 C C . VAL B 1 156 ? 56.499 11.033 6.544 1.00 9.08 156 VAL B C 1
ATOM 2574 O O . VAL B 1 156 ? 56.192 11.060 7.736 1.00 10.70 156 VAL B O 1
ATOM 2578 N N . ALA B 1 157 ? 55.604 11.055 5.568 1.00 7.47 157 ALA B N 1
ATOM 2579 C CA . ALA B 1 157 ? 54.179 11.050 5.853 1.00 7.67 157 ALA B CA 1
ATOM 2580 C C . ALA B 1 157 ? 53.672 9.632 5.660 1.00 8.12 157 ALA B C 1
ATOM 2581 O O . ALA B 1 157 ? 54.034 8.953 4.695 1.00 8.92 157 ALA B O 1
ATOM 2583 N N . VAL B 1 158 ? 52.839 9.179 6.586 1.00 7.59 158 VAL B N 1
ATOM 2584 C CA . VAL B 1 158 ? 52.287 7.841 6.501 1.00 8.42 158 VAL B CA 1
ATOM 2585 C C . VAL B 1 158 ? 50.775 7.849 6.678 1.00 8.30 158 VAL B C 1
ATOM 2586 O O . VAL B 1 158 ? 50.215 8.739 7.318 1.00 9.55 158 VAL B O 1
ATOM 259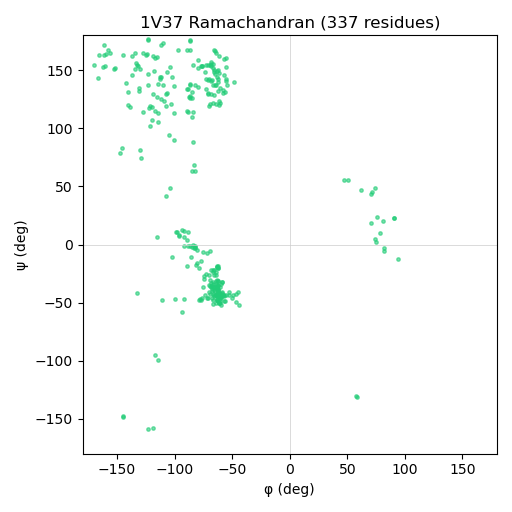0 N N . ASP B 1 159 ? 50.117 6.874 6.067 1.00 9.27 159 ASP B N 1
ATOM 2591 C CA . ASP B 1 159 ? 48.680 6.699 6.221 1.00 10.16 159 ASP B CA 1
ATOM 2592 C C . ASP B 1 159 ? 48.668 5.561 7.235 1.00 10.72 159 ASP B C 1
ATOM 2593 O O . ASP B 1 159 ? 48.697 4.384 6.874 1.00 10.94 159 ASP B O 1
ATOM 2598 N N . TRP B 1 160 ? 48.662 5.922 8.513 1.00 11.22 160 TRP B N 1
ATOM 2599 C CA . TRP B 1 160 ? 48.711 4.943 9.593 1.00 12.50 160 TRP B CA 1
ATOM 2600 C C . TRP B 1 160 ? 47.421 4.156 9.785 1.00 14.09 160 TRP B C 1
ATOM 2601 O O . TRP B 1 160 ? 46.339 4.737 9.810 1.00 15.20 160 TRP B O 1
ATOM 2612 N N . PRO B 1 161 ? 47.521 2.820 9.928 1.00 16.36 161 PRO B N 1
ATOM 2613 C CA . PRO B 1 161 ? 48.735 1.993 9.923 1.00 17.58 161 PRO B CA 1
ATOM 2614 C C . PRO B 1 161 ? 48.861 1.177 8.633 1.00 17.76 161 PRO B C 1
ATOM 2615 O O . PRO B 1 161 ? 49.242 0.005 8.669 1.00 20.93 161 PRO B O 1
ATOM 2619 N N . ARG B 1 162 ? 48.556 1.800 7.501 1.00 17.67 162 ARG B N 1
ATOM 2620 C CA . ARG B 1 162 ? 48.581 1.110 6.216 1.00 18.44 162 ARG B CA 1
ATOM 2621 C C . ARG B 1 162 ? 49.859 1.194 5.387 1.00 17.27 162 ARG B C 1
ATOM 2622 O O . ARG B 1 162 ? 50.459 0.168 5.050 1.00 18.56 162 ARG B O 1
ATOM 2630 N N . ARG B 1 163 ? 50.279 2.409 5.054 1.00 14.37 163 ARG B N 1
ATOM 2631 C CA . ARG B 1 163 ? 51.443 2.572 4.194 1.00 12.22 163 ARG B CA 1
ATOM 2632 C C . ARG B 1 163 ? 52.075 3.955 4.262 1.00 10.64 163 ARG B C 1
ATOM 2633 O O . ARG B 1 163 ? 51.528 4.876 4.862 1.00 11.41 163 ARG B O 1
ATOM 2641 N N . VAL B 1 164 ? 53.229 4.093 3.622 1.00 9.39 164 VAL B N 1
ATOM 2642 C CA . VAL B 1 164 ? 53.925 5.366 3.552 1.00 10.72 164 VAL B CA 1
ATOM 2643 C C . VAL B 1 164 ? 53.290 6.172 2.423 1.00 10.98 164 VAL B C 1
ATOM 2644 O O . VAL B 1 164 ? 52.998 5.630 1.351 1.00 12.95 164 VAL B O 1
ATOM 2648 N N . LEU B 1 165 ? 53.067 7.457 2.666 1.00 9.91 165 LEU B N 1
ATOM 2649 C CA . LEU B 1 165 ? 52.473 8.340 1.665 1.00 10.02 165 LEU B CA 1
ATOM 2650 C C . LEU B 1 165 ? 53.534 9.026 0.815 1.00 11.24 165 LEU B C 1
ATOM 2651 O O . LEU B 1 165 ? 53.425 9.071 -0.415 1.00 12.29 165 LEU B O 1
ATOM 2656 N N . VAL B 1 166 ? 54.560 9.561 1.465 1.00 10.60 166 VAL B N 1
ATOM 2657 C CA . VAL B 1 166 ? 55.623 10.256 0.755 1.00 10.94 166 VAL B CA 1
ATOM 2658 C C . VAL B 1 166 ? 56.788 10.546 1.697 1.00 11.42 166 VAL B C 1
ATOM 2659 O O . VAL B 1 166 ? 56.603 10.613 2.912 1.00 11.78 166 VAL B O 1
ATOM 2663 N N . ARG B 1 167 ? 57.986 10.685 1.139 1.00 10.96 167 ARG B N 1
ATOM 2664 C CA . ARG B 1 167 ? 59.165 11.020 1.930 1.00 12.39 167 ARG B CA 1
ATOM 2665 C C . ARG B 1 167 ? 59.630 12.404 1.499 1.00 12.97 167 ARG B C 1
ATOM 2666 O O . ARG B 1 167 ? 59.643 12.721 0.305 1.00 14.83 167 ARG B O 1
ATOM 2674 N N . LEU B 1 168 ? 60.008 13.224 2.471 1.00 14.18 168 LEU B N 1
ATOM 2675 C CA . LEU B 1 168 ? 60.463 14.584 2.213 1.00 16.85 168 LEU B CA 1
ATOM 2676 C C . LEU B 1 168 ? 61.875 14.777 2.754 1.00 18.59 168 LEU B C 1
ATOM 2677 O O . LEU B 1 168 ? 62.072 14.944 3.955 1.00 17.00 168 LEU B O 1
ATOM 2682 N N . ALA B 1 169 ? 62.855 14.746 1.859 1.00 22.03 169 ALA B N 1
ATOM 2683 C CA . ALA B 1 169 ? 64.251 14.924 2.237 1.00 25.52 169 ALA B CA 1
ATOM 2684 C C . ALA B 1 169 ? 64.795 16.125 1.478 1.00 27.35 169 ALA B C 1
ATOM 2685 O O . ALA B 1 169 ? 64.815 16.133 0.248 1.00 27.67 169 ALA B O 1
ATOM 2687 N N . LEU B 1 170 ? 65.228 17.142 2.217 1.00 28.83 170 LEU B N 1
ATOM 2688 C CA . LEU B 1 170 ? 65.754 18.358 1.613 1.00 31.19 170 LEU B CA 1
ATOM 2689 C C . LEU B 1 170 ? 67.280 18.373 1.608 1.00 32.57 170 LEU B C 1
ATOM 2690 O O . LEU B 1 170 ? 67.880 17.341 1.977 1.00 33.38 170 LEU B O 1
#

Nearest PDB structures (foldseek):
  1v37-assembly1_A-2  TM=1.006E+00  e=1.788E-39  Thermus thermophilus
  2p6m-assembly1_A  TM=1.005E+00  e=4.906E-38  Thermus thermophilus
  2eoa-assembly1_B  TM=1.001E+00  e=3.672E-37  Thermus thermophilus
  2ekb-assembly1_B  TM=1.000E+00  e=4.462E-37  Thermus thermophilus HB8
  2owe-assembly1_A  TM=9.998E-01  e=4.462E-37  Thermus thermophilus HB8

Solvent-accessible surface area: 15052 Å² total; per-residue (Å²): 78,75,1,37,0,0,53,12,0,21,1,95,50,68,158,81,33,80,18,28,0,88,41,76,34,76,20,18,85,75,0,47,26,27,0,125,88,1,123,79,36,15,38,118,52,86,15,37,0,0,36,7,57,1,0,84,79,0,0,100,22,2,50,35,119,28,163,80,56,73,66,0,48,14,7,43,16,11,81,23,42,12,26,54,87,134,96,8,70,102,157,24,51,109,8,14,109,101,20,37,58,4,129,0,78,72,20,32,20,7,39,44,1,16,67,39,0,10,132,22,5,103,33,20,179,52,50,0,0,0,1,0,0,19,14,0,0,39,1,0,0,39,1,25,52,73,99,3,125,13,74,28,6,5,1,1,1,0,43,17,39,96,140,14,78,68,98,48,64,70,166,27,66,0,28,1,0,59,12,0,20,1,94,47,68,153,80,32,81,18,27,0,86,41,73,33,80,22,19,84,76,0,44,27,30,0,121,114,0,118,78,44,16,34,66,10,18,11,15,0,0,37,7,58,0,0,85,81,0,0,102,29,2,13,23,53,30,50,86,62,72,46,0,47,14,5,43,15,11,83,23,39,11,28,58,89,138,99,12,70,101,158,30,57,88,2,15,108,126,20,124,55,4,121,0,85,71,18,32,18,8,84,49,1,49,95,24,0,44,143,18,4,108,46,22,61,7,3,0,0,2,0,0,0,16,15,2,0,40,0,1,0,103,59,28,68,78,98,3,121,10,74,28,5,4,1,1,1,0,10,25,87,152,134,19,72,77,106,41,71,128

Organism: Thermus thermophilus (strain ATCC 27634 / DSM 579 / HB8) (NCBI:txid300852)

Secondary structure (DSSP, 8-state):
-EEEEEEPPP-HHHHHTB--SS--PPP-HHHHHHHHHHTTTS-S--EEE-SSHHHHHHHHHTT--PEE-GGGSPP--GGGTT-BGGGS-HHHHHHHHTT-S---TTS--HHHHHHHHHHHHHH--S-EEEEE-HHHHHHHHHHTTS-----TT-EEEEETTTEEEEEE---/-EEEEEEPPP-HHHHHTB--SSS-PPP-HHHHHHHHHHTTTS----EEE-SSHHHHHHHHHTT--PEE-GGGSPP--GGGTT-BSTTS-HHHHHHHHHT-S---TTS--HHHHHHHHHHHHHH--S-EEEEE-HHHHHHHHHHTTS-----TT-EEEEETTTEEEEEE--